Protein AF-A0A066WM47-F1 (afdb_monomer)

pLDDT: mean 72.25, std 18.65, range [37.81, 97.69]

InterPro domains:
  IPR026680 Coiled-coil domain-containing protein 137 [PTHR21838] (33-282)

Radius of gyration: 33.59 Å; Cα contacts (8 Å, |Δi|>4): 22; chains: 1; bounding box: 69×85×80 Å

Foldseek 3Di:
DVVVVVVVVVVVVVDVVVDPDDDPPPPPPVVPDDPDPVVVCVVCVVVVVVVVVVVVVVVVVVVVPDDDDDDDDDDDDPDDDDPDDDDDDDDDDPDPPPDLVDQDQDVVRDPVNSVVVNCVNCVVVVVVVVVVVVVVVVVVVVVVCPVVVDDDDDVPPPPPDPDVVVVVVVVVVVVVVVV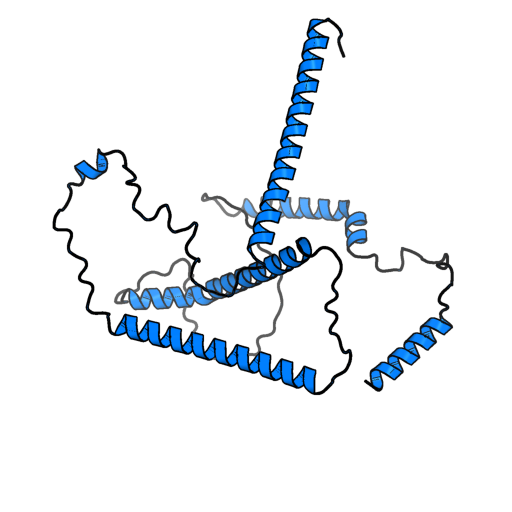VVVVVVVVVVVVVVVCVVVPPPPPPPPPPDDDDPVVVVPDDDDPPPPPPPPPVPDPPPPDPDPDPPPVVVVVVVVVVVVVVVVVVVVVVVVVVVVVVVCVVCVVVVNDD

Sequence (288 aa):
MPHKRRKFSDRQATREFAGNDFAPSSGFDISKEALPKGKMNILNAGKIQAAYRERRKQSEQGASQKKGEASSDPQPSNRLSASGKSKGKAAAVADEKEDPTRMRIREGERLRDFNARVEQAFASTISAAARSASKHAQNQKKRKRRKEGGDGGSDEDSNAGDTDGARQKRKENAQQAEAREKRERDELRAQRESIRHDGEDREFATLSQRKSVRDVVMAPPTLKAGKFSKASAGASADRPGKRIGADMKQEQSKRAQERMLAEERERVIQTYRKKKDDEQKQRLGMKP

Organism: Tilletiaria anomala (strain ATCC 24038 / CBS 436.72 / UBC 951) (NCBI:txid1037660)

Structure (mmCIF, N/CA/C/O backbone):
data_AF-A0A066WM47-F1
#
_entry.id   AF-A0A066WM47-F1
#
loop_
_atom_site.group_PDB
_atom_site.id
_atom_site.type_symbol
_atom_site.label_atom_id
_atom_site.label_alt_id
_atom_site.label_comp_id
_atom_site.label_asym_id
_atom_site.label_entity_id
_atom_site.label_seq_id
_atom_site.pdbx_PDB_ins_code
_atom_site.Cartn_x
_atom_site.Cartn_y
_atom_site.Cartn_z
_atom_site.occupancy
_atom_site.B_iso_or_equiv
_atom_site.auth_seq_id
_atom_site.auth_comp_id
_atom_site.auth_asym_id
_atom_site.auth_atom_id
_atom_site.pdbx_PDB_model_num
ATOM 1 N N . MET A 1 1 ? 5.439 -40.482 -0.877 1.00 55.22 1 MET A N 1
ATOM 2 C CA . MET A 1 1 ? 4.066 -41.040 -0.918 1.00 55.22 1 MET A CA 1
ATOM 3 C C . MET A 1 1 ? 3.984 -42.178 -1.926 1.00 55.22 1 MET A C 1
ATOM 5 O O . MET A 1 1 ? 4.308 -41.924 -3.085 1.00 55.22 1 MET A O 1
ATOM 9 N N . PRO A 1 2 ? 3.519 -43.376 -1.531 1.00 60.59 2 PRO A N 1
ATOM 10 C CA . PRO A 1 2 ? 3.339 -44.519 -2.437 1.00 60.59 2 PRO A CA 1
ATOM 11 C C . PRO A 1 2 ? 2.498 -44.162 -3.674 1.00 60.59 2 PRO A C 1
ATOM 13 O O . PRO A 1 2 ? 2.893 -44.428 -4.805 1.00 60.59 2 PRO A O 1
ATOM 16 N N . HIS A 1 3 ? 1.427 -43.385 -3.485 1.00 48.91 3 HIS A N 1
ATOM 17 C CA . HIS A 1 3 ? 0.579 -42.910 -4.583 1.00 48.91 3 HIS A CA 1
ATOM 18 C C . HIS A 1 3 ? 1.217 -41.840 -5.487 1.00 48.91 3 HIS A C 1
ATOM 20 O O . HIS A 1 3 ? 0.817 -41.711 -6.640 1.00 48.91 3 HIS A O 1
ATOM 26 N N . LYS A 1 4 ? 2.241 -41.102 -5.026 1.00 62.62 4 LYS A N 1
ATOM 27 C CA . LYS A 1 4 ? 3.023 -40.204 -5.899 1.00 62.62 4 LYS A CA 1
ATOM 28 C C . LYS A 1 4 ? 4.114 -40.954 -6.664 1.00 62.62 4 LYS A C 1
ATOM 30 O O . LYS A 1 4 ? 4.422 -40.549 -7.775 1.00 62.62 4 LYS A O 1
ATOM 35 N N . ARG A 1 5 ? 4.654 -42.049 -6.108 1.00 65.44 5 ARG A N 1
ATOM 36 C CA . ARG A 1 5 ? 5.629 -42.914 -6.797 1.00 65.44 5 ARG A CA 1
ATOM 37 C C . ARG A 1 5 ? 4.998 -43.615 -7.992 1.00 65.44 5 ARG A C 1
ATOM 39 O O . ARG A 1 5 ? 5.582 -43.574 -9.062 1.00 65.44 5 ARG A O 1
ATOM 46 N N . ARG A 1 6 ? 3.765 -44.117 -7.849 1.00 67.19 6 ARG A N 1
ATOM 47 C CA . ARG A 1 6 ? 2.993 -44.635 -8.989 1.00 67.19 6 ARG A CA 1
ATOM 48 C C . ARG A 1 6 ? 2.802 -43.566 -10.068 1.00 67.19 6 ARG A C 1
ATOM 50 O O . ARG A 1 6 ? 3.158 -43.796 -11.205 1.00 67.19 6 ARG A O 1
ATOM 57 N N . LYS A 1 7 ? 2.395 -42.344 -9.701 1.00 74.62 7 LYS A N 1
ATOM 58 C CA . LYS A 1 7 ? 2.250 -41.237 -10.668 1.00 74.62 7 LYS A CA 1
ATOM 59 C C . LYS A 1 7 ? 3.570 -40.727 -11.256 1.00 74.62 7 LYS A C 1
ATOM 61 O O . LYS A 1 7 ? 3.537 -40.109 -12.310 1.00 74.62 7 LYS A O 1
ATOM 66 N N . PHE A 1 8 ? 4.700 -40.922 -10.582 1.00 72.19 8 PHE A N 1
ATOM 67 C CA . PHE A 1 8 ? 6.026 -40.589 -11.105 1.00 72.19 8 PHE A CA 1
ATOM 68 C C . PHE A 1 8 ? 6.531 -41.674 -12.058 1.00 72.19 8 PHE A C 1
ATOM 70 O O . PHE A 1 8 ? 7.046 -41.333 -13.111 1.00 72.19 8 PHE A O 1
ATOM 77 N N . SER A 1 9 ? 6.303 -42.948 -11.730 1.00 79.38 9 SER A N 1
ATOM 78 C CA . SER A 1 9 ? 6.544 -44.081 -12.626 1.00 79.38 9 SER A CA 1
ATOM 79 C C . SER A 1 9 ? 5.670 -43.981 -13.874 1.00 79.38 9 SER A C 1
ATOM 81 O O . SER A 1 9 ? 6.207 -44.038 -14.969 1.00 79.38 9 SER A O 1
ATOM 83 N N . ASP A 1 10 ? 4.377 -43.669 -13.729 1.00 78.00 10 ASP A N 1
ATOM 84 C CA . ASP A 1 10 ? 3.488 -43.408 -14.865 1.00 78.00 10 ASP A CA 1
ATOM 85 C C . ASP A 1 10 ? 4.019 -42.233 -15.713 1.00 78.00 10 ASP A C 1
ATOM 87 O O . ASP A 1 10 ? 4.001 -42.296 -16.934 1.00 78.00 10 ASP A O 1
ATOM 91 N N . ARG A 1 11 ? 4.542 -41.165 -15.087 1.00 75.88 11 ARG A N 1
ATOM 92 C CA . ARG A 1 11 ? 5.096 -40.000 -15.805 1.00 75.88 11 ARG A CA 1
ATOM 93 C C . ARG A 1 11 ? 6.423 -40.289 -16.498 1.00 75.88 11 ARG A C 1
ATOM 95 O O . ARG A 1 11 ? 6.645 -39.772 -17.589 1.00 75.88 11 ARG A O 1
ATOM 102 N N . GLN A 1 12 ? 7.302 -41.066 -15.872 1.00 81.69 12 GLN A N 1
ATOM 103 C CA . GLN A 1 12 ? 8.550 -41.496 -16.494 1.00 81.69 12 GLN A CA 1
ATOM 104 C C . GLN A 1 12 ? 8.272 -42.460 -17.638 1.00 81.69 12 GLN A C 1
ATOM 106 O O . GLN A 1 12 ? 8.770 -42.206 -18.722 1.00 81.69 12 GLN A O 1
ATOM 111 N N . ALA A 1 13 ? 7.361 -43.420 -17.466 1.00 81.19 13 ALA A N 1
ATOM 112 C CA . ALA A 1 13 ? 6.894 -44.276 -18.551 1.00 81.19 13 ALA A CA 1
ATOM 113 C C . ALA A 1 13 ? 6.281 -43.453 -19.698 1.00 81.19 13 ALA A C 1
ATOM 115 O O . ALA A 1 13 ? 6.609 -43.684 -20.857 1.00 81.19 13 ALA A O 1
ATOM 116 N N . THR A 1 14 ? 5.466 -42.425 -19.407 1.00 76.62 14 THR A N 1
ATOM 117 C CA . THR A 1 14 ? 4.954 -41.534 -20.467 1.00 76.62 14 THR A CA 1
ATOM 118 C C . THR A 1 14 ? 6.045 -40.691 -21.120 1.00 76.62 14 THR A C 1
ATOM 120 O O . THR A 1 14 ? 5.927 -40.386 -22.297 1.00 76.62 14 THR A O 1
ATOM 123 N N . ARG A 1 15 ? 7.098 -40.299 -20.390 1.00 78.06 15 ARG A N 1
ATOM 124 C CA . ARG A 1 15 ? 8.211 -39.500 -20.928 1.00 78.06 15 ARG A CA 1
ATOM 125 C C . ARG A 1 15 ? 9.167 -40.354 -21.762 1.00 78.06 15 ARG A C 1
ATOM 127 O O . ARG A 1 15 ? 9.663 -39.875 -22.771 1.00 78.06 15 ARG A O 1
ATOM 134 N N . GLU A 1 16 ? 9.402 -41.594 -21.354 1.00 78.94 16 GLU A N 1
ATOM 135 C CA . GLU A 1 16 ? 10.176 -42.583 -22.105 1.00 78.94 16 GLU A CA 1
ATOM 136 C C . GLU A 1 16 ? 9.428 -42.994 -23.376 1.00 78.94 16 GLU A C 1
ATOM 138 O O . GLU A 1 16 ? 10.020 -42.975 -24.450 1.00 78.94 16 GLU A O 1
ATOM 143 N N . PHE A 1 17 ? 8.113 -43.240 -23.290 1.00 73.06 17 PHE A N 1
ATOM 144 C CA . PHE A 1 17 ? 7.269 -43.492 -24.463 1.00 73.06 17 PHE A CA 1
ATOM 145 C C . PHE A 1 17 ? 7.202 -42.284 -25.406 1.00 73.06 17 PHE A C 1
ATOM 147 O O . PHE A 1 17 ? 7.266 -42.441 -26.620 1.00 73.06 17 PHE A O 1
ATOM 154 N N . ALA A 1 18 ? 7.092 -41.069 -24.858 1.00 72.94 18 ALA A N 1
ATOM 155 C CA . ALA A 1 18 ? 7.037 -39.845 -25.651 1.00 72.94 18 ALA A CA 1
ATOM 156 C C . ALA A 1 18 ? 8.393 -39.418 -26.226 1.00 72.94 18 ALA A C 1
ATOM 158 O O . ALA A 1 18 ? 8.389 -38.480 -27.005 1.00 72.94 18 ALA A O 1
ATOM 159 N N . GLY A 1 19 ? 9.501 -40.081 -25.858 1.00 73.50 19 GLY A N 1
ATOM 160 C CA . GLY A 1 19 ? 10.875 -39.804 -26.286 1.00 73.50 19 GLY A CA 1
ATOM 161 C C . GLY A 1 19 ? 11.390 -38.420 -25.884 1.00 73.50 19 GLY A C 1
ATOM 162 O O . GLY A 1 19 ? 10.818 -37.381 -26.195 1.00 73.50 19 GLY A O 1
ATOM 163 N N . ASN A 1 20 ? 12.528 -38.383 -25.198 1.00 66.50 20 ASN A N 1
ATOM 164 C CA . ASN A 1 20 ? 13.096 -37.137 -24.678 1.00 66.50 20 ASN A CA 1
ATOM 165 C C . ASN A 1 20 ? 13.882 -36.330 -25.736 1.00 66.50 20 ASN A C 1
ATOM 167 O O . ASN A 1 20 ? 14.515 -35.342 -25.377 1.00 66.50 20 ASN A O 1
ATOM 171 N N . ASP A 1 21 ? 13.854 -36.766 -27.001 1.00 67.50 21 ASP A N 1
ATOM 172 C CA . ASP A 1 21 ? 14.695 -36.241 -28.086 1.00 67.50 21 ASP A CA 1
ATOM 173 C C . ASP A 1 21 ? 13.990 -36.236 -29.459 1.00 67.50 21 ASP A C 1
ATOM 175 O O . ASP A 1 21 ? 14.616 -36.346 -30.512 1.00 67.50 21 ASP A O 1
ATOM 179 N N . PHE A 1 22 ? 12.657 -36.128 -29.483 1.00 64.56 22 PHE A N 1
ATOM 180 C CA . PHE A 1 22 ? 11.976 -35.807 -30.736 1.00 64.56 22 PHE A CA 1
ATOM 181 C C . PHE A 1 22 ? 12.131 -34.312 -31.015 1.00 64.56 22 PHE A C 1
ATOM 183 O O . PHE A 1 22 ? 11.747 -33.473 -30.195 1.00 64.56 22 PHE A O 1
ATOM 190 N N . ALA A 1 23 ? 12.666 -33.971 -32.191 1.00 63.94 23 ALA A N 1
ATOM 191 C CA . ALA A 1 23 ? 12.596 -32.609 -32.709 1.00 63.94 23 ALA A CA 1
ATOM 192 C C . ALA A 1 23 ? 11.140 -32.111 -32.616 1.00 63.94 23 ALA A C 1
ATOM 194 O O . ALA A 1 23 ? 10.228 -32.909 -32.860 1.00 63.94 23 ALA A O 1
ATOM 195 N N . PRO A 1 24 ? 10.892 -30.832 -32.258 1.00 62.06 24 PRO A N 1
ATOM 196 C CA . PRO A 1 24 ? 9.537 -30.299 -32.186 1.00 62.06 24 PRO A CA 1
ATOM 197 C C . PRO A 1 24 ? 8.847 -30.596 -33.514 1.00 62.06 24 PRO A C 1
ATOM 199 O O . PRO A 1 24 ? 9.261 -30.087 -34.556 1.00 62.06 24 PRO A O 1
ATOM 202 N N . SER A 1 25 ? 7.852 -31.488 -33.485 1.00 58.81 25 SER A N 1
ATOM 203 C CA . SER A 1 25 ? 7.180 -31.925 -34.701 1.00 58.81 25 SER A CA 1
ATOM 204 C C . SER A 1 25 ? 6.661 -30.680 -35.409 1.00 58.81 25 SER A C 1
ATOM 206 O O . SER A 1 25 ? 5.974 -29.865 -34.788 1.00 58.81 25 SER A O 1
ATOM 208 N N . SER A 1 26 ? 6.969 -30.532 -36.694 1.00 57.28 26 SER A N 1
ATOM 209 C CA . SER A 1 26 ? 6.602 -29.394 -37.549 1.00 57.28 26 SER A CA 1
ATOM 210 C C . SER A 1 26 ? 5.086 -29.143 -37.674 1.00 57.28 26 SER A C 1
ATOM 212 O O . SER A 1 26 ? 4.669 -28.244 -38.394 1.00 57.28 26 SER A O 1
ATOM 214 N N . GLY A 1 27 ? 4.258 -29.894 -36.944 1.00 57.31 27 GLY A N 1
ATOM 215 C CA . GLY A 1 27 ? 2.824 -29.690 -36.763 1.00 57.31 27 GLY A CA 1
ATOM 216 C C . GLY A 1 27 ? 2.432 -28.828 -35.557 1.00 57.31 27 GLY A C 1
ATOM 217 O O . GLY A 1 27 ? 1.277 -28.907 -35.140 1.00 57.31 27 GLY A O 1
ATOM 218 N N . PHE A 1 28 ? 3.339 -28.030 -34.971 1.00 57.12 28 PHE A N 1
ATOM 219 C CA . PHE A 1 28 ? 2.993 -27.071 -33.909 1.00 57.12 28 PHE A CA 1
ATOM 220 C C . PHE A 1 28 ? 2.184 -25.900 -34.490 1.00 57.12 28 PHE A C 1
ATOM 222 O O . PHE A 1 28 ? 2.680 -24.799 -34.733 1.00 57.12 28 PHE A O 1
ATOM 229 N N . ASP A 1 29 ? 0.918 -26.180 -34.776 1.00 58.78 29 ASP A N 1
ATOM 230 C CA . ASP A 1 29 ? -0.049 -25.243 -35.316 1.00 58.78 29 ASP A CA 1
ATOM 231 C C . ASP A 1 29 ? -0.403 -24.224 -34.222 1.00 58.78 29 ASP A C 1
ATOM 233 O O . ASP A 1 29 ? -1.236 -24.466 -33.345 1.00 58.78 29 ASP A O 1
ATOM 237 N N . ILE A 1 30 ? 0.276 -23.073 -34.260 1.00 62.12 30 ILE A N 1
ATOM 238 C CA . ILE A 1 30 ? 0.132 -21.943 -33.322 1.00 62.12 30 ILE A CA 1
ATOM 239 C C . ILE A 1 30 ? -1.338 -21.508 -33.170 1.00 62.12 30 ILE A C 1
ATOM 241 O O . ILE A 1 30 ? -1.703 -20.889 -32.171 1.00 62.12 30 ILE A O 1
ATOM 245 N N . SER A 1 31 ? -2.189 -21.843 -34.143 1.00 63.84 31 SER A N 1
ATOM 246 C CA . SER A 1 31 ? -3.619 -21.553 -34.121 1.00 63.84 31 SER A CA 1
ATOM 247 C C . SER A 1 31 ? -4.427 -22.409 -33.129 1.00 63.84 31 SER A C 1
ATOM 249 O O . SER A 1 31 ? -5.500 -21.976 -32.709 1.00 63.84 31 SER A O 1
ATOM 251 N N . LYS A 1 32 ? -3.931 -23.589 -32.722 1.00 71.00 32 LYS A N 1
ATOM 252 C CA . LYS A 1 32 ? -4.669 -24.551 -31.876 1.00 71.00 32 LYS A CA 1
ATOM 253 C C . LYS A 1 32 ? -4.244 -24.553 -30.413 1.00 71.00 32 LYS A C 1
ATOM 255 O O . LYS A 1 32 ? -5.020 -24.978 -29.558 1.00 71.00 32 LYS A O 1
ATOM 260 N N . GLU A 1 33 ? -3.050 -24.062 -30.099 1.00 69.56 33 GLU A N 1
ATOM 261 C CA . GLU A 1 33 ? -2.604 -23.958 -28.713 1.00 69.56 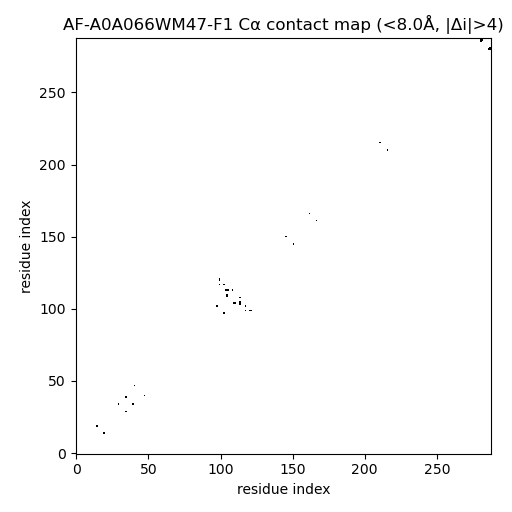33 GLU A CA 1
ATOM 262 C C . GLU A 1 33 ? -2.948 -22.605 -28.091 1.00 69.56 33 GLU A C 1
ATOM 264 O O . GLU A 1 33 ? -2.758 -21.540 -28.681 1.00 69.56 33 GLU A O 1
ATOM 269 N N . ALA A 1 34 ? -3.440 -22.645 -26.849 1.00 71.62 34 ALA A N 1
ATOM 270 C CA . ALA A 1 34 ? -3.729 -21.455 -26.064 1.00 71.62 34 ALA A CA 1
ATOM 271 C C . ALA A 1 34 ? -2.433 -20.671 -25.818 1.00 71.62 34 ALA A C 1
ATOM 273 O O . ALA A 1 34 ? -1.673 -20.954 -24.889 1.00 71.62 34 ALA A O 1
ATOM 274 N N . LEU A 1 35 ? -2.191 -19.668 -26.664 1.00 73.88 35 LEU A N 1
ATOM 275 C CA . LEU A 1 35 ? -1.024 -18.807 -26.571 1.00 73.88 35 LEU A CA 1
ATOM 276 C C . LEU A 1 35 ? -0.881 -18.251 -25.145 1.00 73.88 35 LEU A C 1
ATOM 278 O O . LEU A 1 35 ? -1.863 -17.780 -24.556 1.00 73.88 35 LEU A O 1
ATOM 282 N N . PRO A 1 36 ? 0.342 -18.239 -24.583 1.00 79.19 36 PRO A N 1
ATOM 283 C CA . PRO A 1 36 ? 0.590 -17.634 -23.286 1.00 79.19 36 PRO A CA 1
ATOM 284 C C . PRO A 1 36 ? 0.020 -16.216 -23.246 1.00 79.19 36 PRO A C 1
ATOM 286 O O . PRO A 1 36 ? 0.254 -15.421 -24.159 1.00 79.19 36 PRO A O 1
ATOM 289 N N . LYS A 1 37 ? -0.706 -15.881 -22.173 1.00 75.25 37 LYS A N 1
ATOM 290 C CA . LYS A 1 37 ? -1.462 -14.618 -22.031 1.00 75.25 37 LYS A CA 1
ATOM 291 C C . LYS A 1 37 ? -0.651 -13.371 -22.413 1.00 75.25 37 LYS A C 1
ATOM 293 O O . LYS A 1 37 ? -1.197 -12.440 -22.991 1.00 75.25 37 LYS A O 1
ATOM 298 N N . GLY A 1 38 ? 0.657 -13.370 -22.137 1.00 74.75 38 GLY A N 1
ATOM 299 C CA . GLY A 1 38 ? 1.568 -12.296 -22.544 1.00 74.75 38 GLY A CA 1
ATOM 300 C C . GLY A 1 38 ? 1.658 -12.104 -24.062 1.00 74.75 38 GLY A C 1
ATOM 301 O O . GLY A 1 38 ? 1.526 -10.981 -24.534 1.00 74.75 38 GLY A O 1
ATOM 302 N N . LYS A 1 39 ? 1.799 -13.187 -24.836 1.00 78.38 39 LYS A N 1
ATOM 303 C CA . LYS A 1 39 ? 1.829 -13.135 -26.308 1.00 78.38 39 LYS A CA 1
ATOM 304 C C . LYS A 1 39 ? 0.468 -12.742 -26.883 1.00 78.38 39 LYS A C 1
ATOM 306 O O . LYS A 1 39 ? 0.405 -11.941 -27.810 1.00 78.38 39 LYS A O 1
ATOM 311 N N . MET A 1 40 ? -0.621 -13.222 -26.281 1.00 80.44 40 MET A N 1
ATOM 312 C CA . MET A 1 40 ? -1.980 -12.859 -26.694 1.00 80.44 40 MET A CA 1
ATOM 313 C C . MET A 1 40 ? -2.283 -11.366 -26.473 1.00 80.44 40 MET A C 1
ATOM 315 O O . MET A 1 40 ? -2.970 -10.757 -27.290 1.00 80.44 40 MET A O 1
ATOM 319 N N . ASN A 1 41 ? -1.732 -10.752 -25.419 1.00 81.31 41 ASN A N 1
ATOM 320 C CA . ASN A 1 41 ? -1.831 -9.306 -25.195 1.00 81.31 41 ASN A CA 1
ATOM 321 C C . ASN A 1 41 ? -1.049 -8.492 -26.235 1.00 81.31 41 ASN A C 1
ATOM 323 O O . ASN A 1 41 ? -1.492 -7.410 -26.608 1.00 81.31 41 ASN A O 1
ATOM 327 N N . ILE A 1 42 ? 0.090 -9.008 -26.707 1.00 82.38 42 ILE A N 1
ATOM 328 C CA . ILE A 1 42 ? 0.903 -8.356 -27.744 1.00 82.38 42 ILE A CA 1
ATOM 329 C C . ILE A 1 42 ? 0.185 -8.425 -29.098 1.00 82.38 42 ILE A C 1
ATOM 331 O O . ILE A 1 42 ? 0.023 -7.401 -29.753 1.00 82.38 42 ILE A O 1
ATOM 335 N N . LEU A 1 43 ? -0.327 -9.599 -29.481 1.00 84.12 43 LEU A N 1
ATOM 336 C CA . LEU A 1 43 ? -1.069 -9.774 -30.737 1.00 84.12 43 LEU A CA 1
ATOM 337 C C . LEU A 1 43 ? -2.389 -8.983 -30.757 1.00 84.12 43 LEU A C 1
ATOM 339 O O . LEU A 1 43 ? -2.764 -8.429 -31.785 1.00 84.12 43 LEU A O 1
ATOM 343 N N . ASN A 1 44 ? -3.075 -8.868 -29.614 1.00 85.56 44 ASN A N 1
ATOM 344 C CA . ASN A 1 44 ? -4.325 -8.108 -29.495 1.00 85.56 44 ASN A CA 1
ATOM 345 C C . ASN A 1 44 ? -4.130 -6.646 -29.055 1.00 85.56 44 ASN A C 1
ATOM 347 O O . ASN A 1 44 ? -5.111 -5.991 -28.690 1.00 85.56 44 ASN A O 1
ATOM 351 N N . ALA A 1 45 ? -2.906 -6.108 -29.086 1.00 85.19 45 ALA A N 1
ATOM 352 C CA . ALA A 1 45 ? -2.606 -4.772 -28.566 1.00 85.19 45 ALA A CA 1
ATOM 353 C C . ALA A 1 45 ? -3.493 -3.675 -29.185 1.00 85.19 45 ALA A C 1
ATOM 355 O O . ALA A 1 45 ? -4.003 -2.822 -28.459 1.00 85.19 45 ALA A O 1
ATOM 356 N N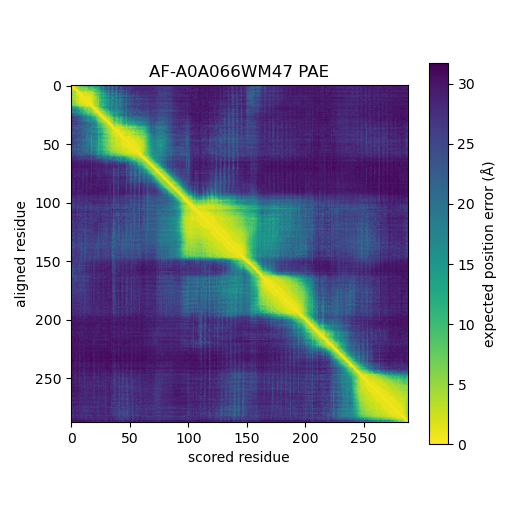 . GLY A 1 46 ? -3.763 -3.742 -30.494 1.00 89.06 46 GLY A N 1
ATOM 357 C CA . GLY A 1 46 ? -4.653 -2.795 -31.178 1.00 89.06 46 GLY A CA 1
ATOM 358 C C . GLY A 1 46 ? -6.092 -2.823 -30.649 1.00 89.06 46 GLY A C 1
ATOM 359 O O . GLY A 1 46 ? -6.665 -1.773 -30.359 1.00 89.06 46 GLY A O 1
ATOM 360 N N . LYS A 1 47 ? -6.658 -4.018 -30.425 1.00 89.75 47 LYS A N 1
ATOM 361 C CA . LYS A 1 47 ? -8.011 -4.186 -29.859 1.00 89.75 47 LYS A CA 1
ATOM 362 C C . LYS A 1 47 ? -8.083 -3.699 -28.411 1.00 89.75 47 LYS A C 1
ATOM 364 O O . LYS A 1 47 ? -9.046 -3.042 -28.031 1.00 89.75 47 LYS A O 1
ATOM 369 N N . ILE A 1 48 ? -7.047 -3.974 -27.614 1.00 86.25 48 ILE A N 1
ATOM 370 C CA . ILE A 1 48 ? -6.947 -3.510 -26.222 1.00 86.25 48 ILE A CA 1
ATOM 371 C C . ILE A 1 48 ? -6.884 -1.977 -26.172 1.00 86.25 48 ILE A C 1
ATOM 373 O O . ILE A 1 48 ? -7.572 -1.358 -25.360 1.00 86.25 48 ILE A O 1
ATOM 377 N N . GLN A 1 49 ? -6.103 -1.352 -27.058 1.00 85.62 49 GLN A N 1
ATOM 378 C CA . GLN A 1 49 ? -6.014 0.105 -27.151 1.00 85.62 49 GLN A CA 1
ATOM 379 C C . GLN A 1 49 ? -7.329 0.740 -27.625 1.00 85.62 49 GLN A C 1
ATOM 381 O O . GLN A 1 49 ? -7.733 1.763 -27.071 1.00 85.62 49 GLN A O 1
ATOM 386 N N . ALA A 1 50 ? -8.019 0.141 -28.600 1.00 90.44 50 ALA A N 1
ATOM 387 C CA . ALA A 1 50 ? -9.328 0.605 -29.062 1.00 90.44 50 ALA A CA 1
ATOM 388 C C . ALA A 1 50 ? -10.382 0.524 -27.946 1.00 90.44 50 ALA A C 1
ATOM 390 O O . ALA A 1 50 ? -10.992 1.537 -27.611 1.00 90.44 50 ALA A O 1
ATOM 391 N N . ALA A 1 51 ? -10.496 -0.626 -27.275 1.00 89.50 51 ALA A N 1
ATOM 392 C CA . ALA A 1 51 ? -11.408 -0.812 -26.146 1.00 89.50 51 ALA A CA 1
ATOM 393 C C . ALA A 1 51 ? -11.103 0.147 -24.981 1.00 89.50 51 ALA A C 1
ATOM 395 O O . ALA A 1 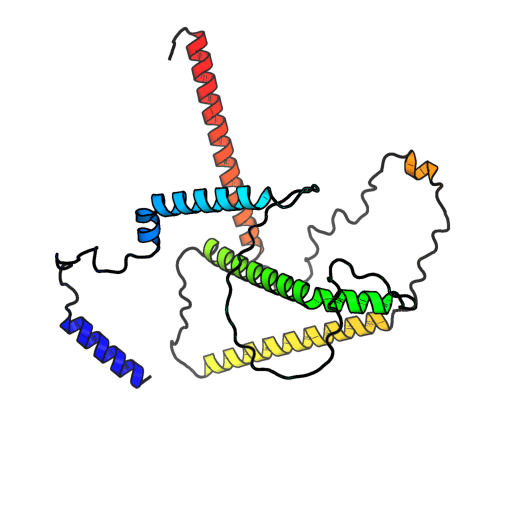51 ? -12.013 0.626 -24.306 1.00 89.50 51 ALA A O 1
ATOM 396 N N . TYR A 1 52 ? -9.826 0.464 -24.742 1.00 92.56 52 TYR A N 1
ATOM 397 C CA . TYR A 1 52 ? -9.436 1.469 -23.753 1.00 92.56 52 TYR A CA 1
ATOM 398 C C . TYR A 1 52 ? -9.888 2.879 -24.155 1.00 92.56 52 TYR A C 1
ATOM 400 O O . TYR A 1 52 ? -10.420 3.611 -23.322 1.00 92.56 52 TYR A O 1
ATOM 408 N N . ARG A 1 53 ? -9.721 3.259 -25.429 1.00 92.94 53 ARG A N 1
ATOM 409 C CA . ARG A 1 53 ? -10.186 4.553 -25.957 1.00 92.94 53 ARG A CA 1
ATOM 410 C C . ARG A 1 53 ? -11.709 4.670 -25.902 1.00 92.94 53 ARG A C 1
ATOM 412 O O . ARG A 1 53 ? -12.209 5.717 -25.509 1.00 92.94 53 ARG A O 1
ATOM 419 N N . GLU A 1 54 ? -12.437 3.612 -26.244 1.00 88.12 54 GLU A N 1
ATOM 420 C CA . GLU A 1 54 ? -13.902 3.565 -26.149 1.00 88.12 54 GLU A CA 1
ATOM 421 C C . GLU A 1 54 ? -14.380 3.661 -24.703 1.00 88.12 54 GLU A C 1
ATOM 423 O O . GLU A 1 54 ? -15.217 4.504 -24.393 1.00 88.12 54 GLU A O 1
ATOM 428 N N . ARG A 1 55 ? -13.791 2.877 -23.791 1.00 86.00 55 ARG A N 1
ATOM 429 C CA . ARG A 1 55 ? -14.102 2.949 -22.357 1.00 86.00 55 ARG A CA 1
ATOM 430 C C . ARG A 1 55 ? -13.835 4.343 -21.792 1.00 86.00 55 ARG A C 1
ATOM 432 O O . ARG A 1 55 ? -14.631 4.840 -21.001 1.00 86.00 55 ARG A O 1
ATOM 439 N N . ARG A 1 56 ? -12.742 4.982 -22.216 1.00 88.56 56 ARG A N 1
ATOM 440 C CA . ARG A 1 56 ? -12.403 6.355 -21.829 1.00 88.56 56 ARG A CA 1
ATOM 441 C C . ARG A 1 56 ? -13.435 7.364 -22.350 1.00 88.56 56 ARG A C 1
ATOM 443 O O . ARG A 1 56 ? -13.940 8.157 -21.561 1.00 88.56 56 ARG A O 1
ATOM 450 N N . LYS A 1 57 ? -13.824 7.279 -23.627 1.00 86.62 57 LYS A N 1
ATOM 451 C CA . LYS A 1 57 ? -14.883 8.125 -24.209 1.00 86.62 57 LYS A CA 1
ATOM 452 C C . LYS A 1 57 ? -16.232 7.930 -23.509 1.00 86.62 57 LYS A C 1
ATOM 454 O O . LYS A 1 57 ? -16.901 8.910 -23.208 1.00 86.62 57 LYS A O 1
ATOM 459 N N . GLN A 1 58 ? -16.609 6.691 -23.192 1.00 79.56 58 GLN A N 1
ATOM 460 C CA . GLN A 1 58 ? -17.841 6.385 -22.456 1.00 79.56 58 GLN A CA 1
ATOM 461 C C . GLN A 1 58 ? -17.818 6.945 -21.028 1.00 79.56 58 GLN A C 1
ATOM 463 O O . GLN A 1 58 ? -18.832 7.455 -20.561 1.00 79.56 58 GLN A O 1
ATOM 468 N N . SER A 1 59 ? -16.673 6.903 -20.336 1.00 76.88 59 SER A N 1
ATOM 469 C CA . SER A 1 59 ? -16.546 7.533 -19.015 1.00 76.88 59 SER A CA 1
ATOM 470 C C . SER A 1 59 ? -16.595 9.061 -19.075 1.00 76.88 59 SER A C 1
ATOM 472 O O . SER A 1 59 ? -17.161 9.678 -18.180 1.00 76.88 59 SER A O 1
ATOM 474 N N . GLU A 1 60 ? -16.061 9.669 -20.138 1.00 75.31 60 GLU A N 1
ATOM 475 C CA . GLU A 1 60 ? -16.112 11.120 -20.356 1.00 75.31 60 GLU A CA 1
ATOM 476 C C . GLU A 1 60 ? -17.536 11.579 -20.740 1.00 75.31 60 GLU A C 1
ATOM 478 O O . GLU A 1 60 ? -18.003 12.603 -20.249 1.00 75.31 60 GLU A O 1
ATOM 483 N N . GLN A 1 61 ? -18.280 10.789 -21.526 1.00 68.94 61 GLN A N 1
ATOM 484 C CA . GLN A 1 61 ? -19.685 11.058 -21.873 1.00 68.94 61 GLN A CA 1
ATOM 485 C C . GLN A 1 61 ? -20.669 10.749 -20.731 1.00 68.94 61 GLN A C 1
ATOM 487 O O . GLN A 1 61 ? -21.678 11.431 -20.588 1.00 68.94 61 GLN A O 1
ATOM 492 N N . GLY A 1 62 ? -20.380 9.765 -19.874 1.00 56.59 62 GLY A N 1
ATOM 493 C CA . GLY A 1 62 ? -21.164 9.497 -18.660 1.00 56.59 62 GLY A CA 1
ATOM 494 C C . GLY A 1 62 ? -20.946 10.526 -17.543 1.00 56.59 62 GLY A C 1
ATOM 495 O O . GLY A 1 62 ? -21.770 10.633 -16.635 1.00 56.59 62 GLY A O 1
ATOM 496 N N . ALA A 1 63 ? -19.859 11.302 -17.610 1.00 52.66 63 ALA A N 1
ATOM 497 C CA . ALA A 1 63 ? -19.543 12.362 -16.656 1.00 52.66 63 ALA A CA 1
ATOM 498 C C . ALA A 1 63 ? -20.251 13.698 -16.957 1.00 52.66 63 ALA A C 1
ATOM 500 O O . ALA A 1 63 ? -20.323 14.547 -16.075 1.00 52.66 63 ALA A O 1
ATOM 501 N N . SER A 1 64 ? -20.818 13.896 -18.154 1.00 49.19 64 SER A N 1
ATOM 502 C CA . SER A 1 64 ? -21.444 15.172 -18.543 1.00 49.19 64 SER A CA 1
ATOM 503 C C . SER A 1 64 ? -22.937 15.302 -18.196 1.00 49.19 64 SER A C 1
ATOM 505 O O . SER A 1 64 ? -23.482 16.397 -18.306 1.00 49.19 64 SER A O 1
ATOM 507 N N . GLN A 1 65 ? -23.603 14.242 -17.713 1.00 50.97 65 GLN A N 1
ATOM 508 C CA . GLN A 1 65 ? -25.003 14.304 -17.242 1.00 50.97 65 GLN A CA 1
ATOM 509 C C . GLN A 1 65 ? -25.173 14.383 -15.713 1.00 50.97 65 GLN A C 1
ATOM 511 O O . GLN A 1 65 ? -26.294 14.550 -15.233 1.00 50.97 65 GLN A O 1
ATOM 516 N N . LYS A 1 66 ? -24.091 14.339 -14.923 1.00 47.91 66 LYS A N 1
ATOM 517 C CA . LYS A 1 66 ? -24.135 14.677 -13.489 1.00 47.91 66 LYS A CA 1
ATOM 518 C C . LYS A 1 66 ? -23.402 15.995 -13.253 1.00 47.91 66 LYS A C 1
ATOM 520 O O . LYS A 1 66 ? -22.183 16.056 -13.201 1.00 47.91 66 LYS A O 1
ATOM 525 N N . LYS A 1 67 ? -24.232 17.035 -13.185 1.00 40.25 67 LYS A N 1
ATOM 526 C CA . LYS A 1 67 ? -23.966 18.457 -12.947 1.00 40.25 67 LYS A CA 1
ATOM 527 C C . LYS A 1 67 ? -22.943 18.706 -11.829 1.00 40.25 67 LYS A C 1
ATOM 529 O O . LYS A 1 67 ? -22.833 17.922 -10.892 1.00 40.25 67 LYS A O 1
ATOM 534 N N . GLY A 1 68 ? -22.229 19.818 -11.977 1.00 46.50 68 GLY A N 1
ATOM 535 C CA . GLY A 1 68 ? -21.004 20.142 -11.262 1.00 46.50 68 GLY A CA 1
ATOM 536 C C . GLY A 1 68 ? -21.123 20.329 -9.755 1.00 46.50 68 GLY A C 1
ATOM 537 O O . GLY A 1 68 ? -22.127 20.809 -9.254 1.00 46.50 68 GLY A O 1
ATOM 538 N N . GLU A 1 69 ? -20.022 20.024 -9.081 1.00 38.06 69 GLU A N 1
ATOM 539 C CA . GLU A 1 69 ? -19.359 20.904 -8.122 1.00 38.06 69 GLU A CA 1
ATOM 540 C C . GLU A 1 69 ? -17.913 20.398 -7.981 1.00 38.06 69 GLU A C 1
ATOM 542 O O . GLU A 1 69 ? -17.640 19.206 -8.121 1.00 38.06 69 GLU A O 1
ATOM 547 N N . ALA A 1 70 ? -16.966 21.315 -7.836 1.00 47.19 70 ALA A N 1
ATOM 548 C CA . ALA A 1 70 ? -15.538 21.071 -7.970 1.00 47.19 70 ALA A CA 1
ATOM 549 C C . ALA A 1 70 ? -14.958 20.127 -6.897 1.00 47.19 70 ALA A C 1
ATOM 551 O O . ALA A 1 70 ? -15.192 20.313 -5.708 1.00 47.19 70 ALA A O 1
ATOM 552 N N . SER A 1 71 ? -14.109 19.177 -7.301 1.00 41.00 71 SER A N 1
ATOM 553 C CA . SER A 1 71 ? -12.737 19.006 -6.780 1.00 41.00 71 SER A CA 1
ATOM 554 C C . SER A 1 71 ? -12.072 17.720 -7.298 1.00 41.00 71 SER A C 1
ATOM 556 O O . SER A 1 71 ? -12.706 16.758 -7.721 1.00 41.00 71 SER A O 1
ATOM 558 N N . SER A 1 72 ? -10.751 17.803 -7.342 1.00 47.88 72 SER A N 1
ATOM 559 C CA . SER A 1 72 ? -9.730 16.956 -7.952 1.00 47.88 72 SER A CA 1
ATOM 560 C C . SER A 1 72 ? -9.595 15.529 -7.401 1.00 47.88 72 SER A C 1
ATOM 562 O O . SER A 1 72 ? -9.465 15.365 -6.194 1.00 47.88 72 SER A O 1
ATOM 564 N N . ASP A 1 73 ? -9.526 14.549 -8.316 1.00 39.62 73 ASP A N 1
ATOM 565 C CA . ASP A 1 73 ? -8.597 13.389 -8.387 1.00 39.62 73 ASP A CA 1
ATOM 566 C C . ASP A 1 73 ? -9.289 12.097 -8.880 1.00 39.62 73 ASP A C 1
ATOM 568 O O . ASP A 1 73 ? -10.163 11.560 -8.194 1.00 39.62 73 ASP A O 1
ATOM 572 N N . PRO A 1 74 ? -8.892 11.502 -10.029 1.00 51.88 74 PRO A N 1
ATOM 573 C CA . PRO A 1 74 ? -9.446 10.228 -10.465 1.00 51.88 74 PRO A CA 1
ATOM 574 C C . PRO A 1 74 ? -8.573 9.059 -9.977 1.00 51.88 74 PRO A C 1
ATOM 576 O O . PRO A 1 74 ? -7.559 8.713 -10.582 1.00 51.88 74 PRO A O 1
ATOM 579 N N . GLN A 1 75 ? -8.996 8.389 -8.902 1.00 45.28 75 GLN A N 1
ATOM 580 C CA . GLN A 1 75 ? -8.536 7.031 -8.580 1.00 45.28 75 GLN A CA 1
ATOM 581 C C . GLN A 1 75 ? -9.380 5.991 -9.350 1.00 45.28 75 GLN A C 1
ATOM 583 O O . GLN A 1 75 ? -10.612 6.056 -9.318 1.00 45.28 75 GLN A O 1
ATOM 588 N N . PRO A 1 76 ? -8.769 4.995 -10.021 1.00 49.84 76 PRO A N 1
ATOM 589 C CA . PRO A 1 76 ? -9.506 3.960 -10.741 1.00 49.84 76 PRO A CA 1
ATOM 590 C C . PRO A 1 76 ? -10.099 2.931 -9.765 1.00 49.84 76 PRO A C 1
ATOM 592 O O . PRO A 1 76 ? -9.395 2.086 -9.208 1.00 49.84 76 PRO A O 1
ATOM 595 N N . SER A 1 77 ? -11.419 2.973 -9.575 1.00 47.44 77 SER A N 1
ATOM 596 C CA . SER A 1 77 ? -12.152 1.966 -8.804 1.00 47.44 77 SER A CA 1
ATOM 597 C C . SER A 1 77 ? -12.303 0.667 -9.608 1.00 47.44 77 SER A C 1
ATOM 599 O O . SER A 1 77 ? -13.090 0.546 -10.545 1.00 47.44 77 SER A O 1
ATOM 601 N N . ASN A 1 78 ? -11.525 -0.344 -9.222 1.00 46.56 78 ASN A N 1
ATOM 602 C CA . ASN A 1 78 ? -11.652 -1.713 -9.710 1.00 46.56 78 ASN A CA 1
ATOM 603 C C . ASN A 1 78 ? -12.920 -2.355 -9.113 1.00 46.56 78 ASN A C 1
ATOM 605 O O . ASN A 1 78 ? -12.880 -3.012 -8.072 1.00 46.56 78 ASN A O 1
ATOM 609 N N . ARG A 1 79 ? -14.062 -2.156 -9.779 1.00 44.16 79 ARG A N 1
ATOM 610 C CA . ARG A 1 79 ? -15.258 -2.990 -9.609 1.00 44.16 79 ARG A CA 1
ATOM 611 C C . ARG A 1 79 ? -15.041 -4.313 -10.343 1.00 44.16 79 ARG A C 1
ATOM 613 O O . ARG A 1 79 ? -15.247 -4.400 -11.549 1.00 44.16 79 ARG A O 1
ATOM 620 N N . LEU A 1 80 ? -14.661 -5.347 -9.598 1.00 47.50 80 LEU A N 1
ATOM 621 C CA . LEU A 1 80 ? -14.963 -6.727 -9.965 1.00 47.50 80 LEU A CA 1
ATOM 622 C C . LEU A 1 80 ? -15.971 -7.263 -8.955 1.00 47.50 80 LEU A C 1
ATOM 624 O O . LEU A 1 80 ? -15.672 -7.475 -7.782 1.00 47.50 80 LEU A O 1
ATOM 628 N N . SER A 1 81 ? -17.188 -7.429 -9.455 1.00 48.47 81 SER A N 1
ATOM 629 C CA . SER A 1 81 ? -18.246 -8.248 -8.895 1.00 48.47 81 SER A CA 1
ATOM 630 C C . SER A 1 81 ? -17.731 -9.669 -8.658 1.00 48.47 81 SER A C 1
ATOM 632 O O . SER A 1 81 ? -17.388 -10.392 -9.590 1.00 48.47 81 SER A O 1
ATOM 634 N N . ALA A 1 82 ? -17.706 -10.086 -7.397 1.00 40.53 82 ALA A N 1
ATOM 635 C CA . ALA A 1 82 ? -17.648 -11.491 -7.033 1.00 40.53 82 ALA A CA 1
ATOM 636 C C . ALA A 1 82 ? -18.930 -11.810 -6.268 1.00 40.53 82 ALA A C 1
ATOM 638 O O . ALA A 1 82 ? -19.107 -11.421 -5.114 1.00 40.53 82 ALA A O 1
ATOM 639 N N . SER A 1 83 ? -19.842 -12.491 -6.960 1.00 46.44 83 SER A N 1
ATOM 640 C CA . SER A 1 83 ? -21.011 -13.135 -6.382 1.00 46.44 83 SER A CA 1
ATOM 641 C C . SER A 1 83 ? -20.547 -14.167 -5.350 1.00 46.44 83 SER A C 1
ATOM 643 O O . SER A 1 83 ? -20.060 -15.242 -5.699 1.00 46.44 83 SER A O 1
ATOM 645 N N . GLY A 1 84 ? -20.670 -13.823 -4.072 1.00 38.44 84 GLY A N 1
ATOM 646 C CA . GLY A 1 84 ? -20.356 -14.683 -2.938 1.00 38.44 84 GLY A CA 1
ATOM 647 C C . GLY A 1 84 ? -21.586 -14.844 -2.061 1.00 38.44 84 GLY A C 1
ATOM 648 O O . GLY A 1 84 ? -21.809 -14.064 -1.147 1.00 38.44 84 GLY A O 1
ATOM 649 N N . LYS A 1 85 ? -22.384 -15.853 -2.400 1.00 46.59 85 LYS A N 1
ATOM 650 C CA . LYS A 1 85 ? -23.507 -16.454 -1.670 1.00 46.59 85 LYS A CA 1
ATOM 651 C C . LYS A 1 85 ? -23.410 -16.312 -0.135 1.00 46.59 85 LYS A C 1
ATOM 653 O O . LYS A 1 85 ? -22.764 -17.129 0.513 1.00 46.59 85 LYS A O 1
ATOM 658 N N . SER A 1 86 ? -24.108 -15.340 0.455 1.00 40.41 86 SER A N 1
ATOM 659 C CA . SER A 1 86 ? -24.415 -15.325 1.891 1.00 40.41 86 SER A CA 1
ATOM 660 C C . SER A 1 86 ? -25.775 -15.983 2.125 1.00 40.41 86 SER A C 1
ATOM 662 O O . SER A 1 86 ? -26.839 -15.414 1.893 1.00 40.41 86 SER A O 1
ATOM 664 N N . LYS A 1 87 ? -25.721 -17.246 2.553 1.00 41.09 87 LYS A N 1
ATOM 665 C CA . LYS A 1 87 ? -26.854 -17.988 3.113 1.00 41.09 87 LYS A CA 1
ATOM 666 C C . LYS A 1 87 ? -27.178 -17.383 4.485 1.00 41.09 87 LYS A C 1
ATOM 668 O O . LYS A 1 87 ? -26.269 -17.117 5.267 1.00 41.09 87 LYS A O 1
ATOM 673 N N . GLY A 1 88 ? -28.455 -17.090 4.702 1.00 44.38 88 GLY A N 1
ATOM 674 C CA . GLY A 1 88 ? -28.920 -16.126 5.690 1.00 44.38 88 GLY A CA 1
ATOM 675 C C . GLY A 1 88 ? -28.789 -16.496 7.164 1.00 44.38 88 GLY A C 1
ATOM 676 O O . GLY A 1 88 ? -28.677 -17.657 7.554 1.00 44.38 88 GLY A O 1
ATOM 677 N N . LYS A 1 89 ? -28.925 -15.445 7.973 1.00 37.81 89 LYS A N 1
ATOM 678 C CA . LYS A 1 89 ? -29.577 -15.484 9.277 1.00 37.81 89 LYS A CA 1
ATOM 679 C C . LYS A 1 89 ? -30.316 -14.150 9.458 1.00 37.81 89 LYS A C 1
ATOM 681 O O . LYS A 1 89 ? -29.685 -13.099 9.507 1.00 37.81 89 LYS A O 1
ATOM 686 N N . ALA A 1 90 ? -31.649 -14.219 9.444 1.00 40.84 90 ALA A N 1
ATOM 687 C CA . ALA A 1 90 ? -32.571 -13.203 9.966 1.00 40.84 90 ALA A CA 1
ATOM 688 C C . ALA A 1 90 ? -32.223 -12.902 11.441 1.00 40.84 90 ALA A C 1
ATOM 690 O O . ALA A 1 90 ? -31.597 -13.742 12.083 1.00 40.84 90 ALA A O 1
ATOM 691 N N . ALA A 1 91 ? -32.544 -11.791 12.094 1.00 39.22 91 ALA A N 1
ATOM 692 C CA . ALA A 1 91 ? -33.380 -10.604 11.908 1.00 39.22 91 ALA A CA 1
ATOM 693 C C . ALA A 1 91 ? -32.602 -9.450 12.622 1.00 39.22 91 ALA A C 1
ATOM 695 O O . ALA A 1 91 ? -31.599 -9.729 13.270 1.00 39.22 91 ALA A O 1
ATOM 696 N N . ALA A 1 92 ? -32.890 -8.153 12.579 1.00 38.56 92 ALA A N 1
ATOM 697 C CA . ALA A 1 92 ? -34.150 -7.438 12.616 1.00 38.56 92 ALA A CA 1
ATOM 698 C C . ALA A 1 92 ? -33.882 -5.943 12.320 1.00 38.56 92 ALA A C 1
ATOM 700 O O . ALA A 1 92 ? -32.754 -5.477 12.461 1.00 38.56 92 ALA A O 1
ATOM 701 N N . VAL A 1 93 ? -34.960 -5.230 11.988 1.00 40.38 93 VAL A N 1
ATOM 702 C CA . VAL A 1 93 ? -35.098 -3.768 11.872 1.00 40.38 93 VAL A CA 1
ATOM 703 C C . VAL A 1 93 ? -34.326 -3.134 10.711 1.00 40.38 93 VAL A C 1
ATOM 705 O O . VAL A 1 93 ? -33.112 -2.946 10.736 1.00 40.38 93 VAL A O 1
ATOM 708 N N . ALA A 1 94 ? -35.083 -2.781 9.673 1.00 42.22 94 ALA A N 1
ATOM 709 C CA . ALA A 1 94 ? -34.687 -1.806 8.671 1.00 42.22 94 ALA A CA 1
ATOM 710 C C . ALA A 1 94 ? -34.629 -0.425 9.340 1.00 42.22 94 ALA A C 1
ATOM 712 O O . ALA A 1 94 ? -35.556 0.366 9.224 1.00 42.22 94 ALA A O 1
ATOM 713 N N . ASP A 1 95 ? -33.570 -0.184 10.107 1.00 45.72 95 ASP A N 1
ATOM 714 C CA . ASP A 1 95 ? -33.180 1.166 10.486 1.00 45.72 95 ASP A CA 1
ATOM 715 C C . ASP A 1 95 ? -32.554 1.788 9.237 1.00 45.72 95 ASP A C 1
ATOM 717 O O . ASP A 1 95 ? -31.723 1.148 8.571 1.00 45.72 95 ASP A O 1
ATOM 721 N N . GLU A 1 96 ? -33.021 2.975 8.856 1.00 58.59 96 GLU A N 1
ATOM 722 C CA . GLU A 1 96 ? -32.447 3.734 7.755 1.00 58.59 96 GLU A CA 1
ATOM 723 C C . GLU A 1 96 ? -30.936 3.778 7.971 1.00 58.59 96 GLU A C 1
ATOM 725 O O . GLU A 1 96 ? -30.439 4.355 8.938 1.00 58.59 96 GLU A O 1
ATOM 730 N N . LYS A 1 97 ? -30.182 3.101 7.099 1.00 60.84 97 LYS A N 1
ATOM 731 C CA . LYS A 1 97 ? -28.730 3.225 7.092 1.00 60.84 97 LYS A CA 1
ATOM 732 C C . LYS A 1 97 ? -28.438 4.638 6.627 1.00 60.84 97 LYS A C 1
ATOM 734 O O . LYS A 1 97 ? -28.279 4.858 5.430 1.00 60.84 97 LYS A O 1
ATOM 739 N N . GLU A 1 98 ? -28.426 5.573 7.574 1.00 64.75 98 GLU A N 1
ATOM 740 C CA . GLU A 1 98 ? -27.947 6.924 7.352 1.00 64.75 98 GLU A CA 1
ATOM 741 C C . GLU A 1 98 ? -26.614 6.813 6.621 1.00 64.75 98 GLU A C 1
ATOM 743 O O . GLU A 1 98 ? -25.735 6.031 7.008 1.00 64.75 98 GLU A O 1
ATOM 748 N N . ASP A 1 99 ? -26.495 7.557 5.523 1.00 73.19 99 ASP A N 1
ATOM 749 C CA . ASP A 1 99 ? -25.262 7.609 4.765 1.00 73.19 99 ASP A CA 1
ATOM 750 C C . ASP A 1 99 ? -24.110 7.897 5.742 1.00 73.19 99 ASP A C 1
ATOM 752 O O . ASP A 1 99 ? -24.123 8.932 6.420 1.00 73.19 99 ASP A O 1
ATOM 756 N N . PRO A 1 100 ? -23.084 7.025 5.828 1.00 71.75 100 PRO A N 1
ATOM 757 C CA . PRO A 1 100 ? -22.012 7.165 6.816 1.00 71.75 100 PRO A CA 1
ATOM 758 C C . PRO A 1 100 ? -21.219 8.469 6.637 1.00 71.75 100 PRO A C 1
ATOM 760 O O . PRO A 1 100 ? -20.453 8.870 7.507 1.00 71.75 100 PRO A O 1
ATOM 763 N N . THR A 1 101 ? -21.408 9.147 5.504 1.00 74.56 101 THR A N 1
ATOM 764 C CA . THR A 1 101 ? -20.819 10.440 5.159 1.00 74.56 101 THR A CA 1
ATOM 765 C C . THR A 1 101 ? -21.527 11.635 5.804 1.00 74.56 101 THR A C 1
ATOM 767 O O . THR A 1 101 ? -20.970 12.730 5.779 1.00 74.56 101 THR A O 1
ATOM 770 N N . ARG A 1 102 ? -22.729 11.466 6.376 1.00 85.12 102 ARG A N 1
ATOM 771 C CA . ARG A 1 102 ? -23.549 12.559 6.935 1.00 85.12 102 ARG A CA 1
ATOM 772 C C . ARG A 1 102 ? -24.040 12.310 8.366 1.00 85.12 102 ARG A C 1
ATOM 774 O O . ARG A 1 102 ? -25.037 12.899 8.772 1.00 85.12 102 ARG A O 1
ATOM 781 N N . MET A 1 103 ? -23.338 11.498 9.156 1.00 88.75 103 MET A N 1
ATOM 782 C CA . MET A 1 103 ? -23.689 11.313 10.568 1.00 88.75 103 MET A CA 1
ATOM 783 C C . MET A 1 103 ? -23.548 12.632 11.343 1.00 88.75 103 MET A C 1
ATOM 785 O O . MET A 1 103 ? -22.471 13.228 11.392 1.00 88.75 103 MET A O 1
ATOM 789 N N . ARG A 1 104 ? -24.643 13.074 11.966 1.00 94.44 104 ARG A N 1
ATOM 790 C CA . ARG A 1 104 ? -24.688 14.208 12.902 1.00 94.44 104 ARG A CA 1
ATOM 791 C C . ARG A 1 104 ? -24.920 13.701 14.326 1.00 94.44 104 ARG A C 1
ATOM 793 O O . ARG A 1 104 ? -25.442 12.599 14.508 1.00 94.44 104 ARG A O 1
ATOM 800 N N . ILE A 1 105 ? -24.531 14.508 15.313 1.00 95.44 105 ILE A N 1
ATOM 801 C CA . ILE A 1 105 ? -24.847 14.260 16.726 1.00 95.44 105 ILE A CA 1
ATOM 802 C C . ILE A 1 105 ? -26.368 14.358 16.876 1.00 95.44 105 ILE A C 1
ATOM 804 O O . ILE A 1 105 ? -26.952 15.373 16.491 1.00 95.44 105 ILE A O 1
ATOM 808 N N . ARG A 1 106 ? -27.006 13.298 17.378 1.00 93.62 106 ARG A N 1
ATOM 809 C CA . ARG A 1 106 ? -28.452 13.294 17.639 1.00 93.62 106 ARG A CA 1
ATOM 810 C C . ARG A 1 106 ? -28.765 14.146 18.872 1.00 93.62 106 ARG A C 1
ATOM 812 O O . ARG A 1 106 ? -27.927 14.302 19.759 1.00 93.62 106 ARG A O 1
ATOM 819 N N . GLU A 1 107 ? -29.970 14.703 18.943 1.00 96.25 107 GLU A N 1
ATOM 820 C CA . GLU A 1 107 ? -30.401 15.471 20.116 1.00 96.25 107 GLU A CA 1
ATOM 821 C C . GLU A 1 107 ? -30.346 14.583 21.371 1.00 96.25 107 GLU A C 1
ATOM 823 O O . GLU A 1 107 ? -30.877 13.474 21.385 1.00 96.25 107 GLU A O 1
ATOM 828 N N . GLY A 1 108 ? -29.632 15.034 22.407 1.00 96.00 108 GLY A N 1
ATOM 829 C CA . GLY A 1 108 ? -29.414 14.264 23.640 1.00 96.00 108 GLY A CA 1
ATOM 830 C C . GLY A 1 108 ? -28.319 13.185 23.577 1.00 96.00 108 GLY A C 1
ATOM 831 O O . GLY A 1 108 ? -27.989 12.614 24.617 1.00 96.00 108 GLY A O 1
ATOM 832 N N . GLU A 1 109 ? -27.708 12.925 22.415 1.00 95.75 109 GLU A N 1
ATOM 833 C CA . GLU A 1 109 ? -26.561 12.013 22.279 1.00 95.75 109 GLU A CA 1
ATOM 834 C C . GLU A 1 109 ? -25.295 12.678 22.842 1.00 95.75 109 GLU A C 1
ATOM 836 O O . GLU A 1 109 ? -24.947 13.811 22.495 1.00 95.75 109 GLU A O 1
ATOM 841 N N . ARG A 1 110 ? -24.568 11.980 23.721 1.00 97.69 110 ARG A N 1
ATOM 842 C CA . ARG A 1 110 ? -23.261 12.462 24.185 1.00 97.69 110 ARG A CA 1
ATOM 843 C C . ARG A 1 110 ? -22.229 12.269 23.075 1.00 97.69 110 ARG A C 1
ATOM 845 O O . ARG A 1 110 ? -22.289 11.315 22.307 1.00 97.69 110 ARG A O 1
ATOM 852 N N . LEU A 1 111 ? -21.189 13.106 23.058 1.00 95.06 111 LEU A N 1
ATOM 853 C CA . LEU A 1 111 ? -20.111 13.020 22.058 1.00 95.06 111 LEU A CA 1
ATOM 854 C C . LEU A 1 111 ? -19.433 11.635 22.006 1.00 95.06 111 LEU A C 1
ATOM 856 O O . LEU A 1 111 ? -18.987 11.198 20.949 1.00 95.06 111 LEU A O 1
ATOM 860 N N . ARG A 1 112 ? -19.368 10.930 23.145 1.00 96.56 112 ARG A N 1
ATOM 861 C CA . ARG A 1 112 ? -18.817 9.567 23.218 1.00 96.56 112 ARG A CA 1
ATOM 862 C C . ARG A 1 112 ? -19.639 8.563 22.403 1.00 96.56 112 ARG A C 1
ATOM 864 O O . ARG A 1 112 ? -19.048 7.749 21.701 1.00 96.56 112 ARG A O 1
ATOM 871 N N . ASP A 1 113 ? -20.964 8.651 22.471 1.00 97.19 113 ASP A N 1
ATOM 872 C CA . ASP A 1 113 ? -21.876 7.735 21.778 1.00 97.19 113 ASP A CA 1
ATOM 873 C C . ASP A 1 113 ? -21.857 8.003 20.268 1.00 97.19 113 ASP A C 1
ATOM 875 O O . ASP A 1 113 ? -21.739 7.071 19.469 1.00 97.19 113 ASP A O 1
ATOM 879 N N . PHE A 1 114 ? -21.810 9.286 19.889 1.00 95.94 114 PHE A N 1
ATOM 880 C CA . PHE A 1 114 ? -21.615 9.696 18.500 1.00 95.94 114 PHE A CA 1
ATOM 881 C C . PHE A 1 114 ? -20.314 9.125 17.919 1.00 95.94 114 PHE A C 1
ATOM 883 O O . PHE A 1 114 ? -20.333 8.518 16.849 1.00 95.94 114 PHE A O 1
ATOM 890 N N . ASN A 1 115 ? -19.191 9.252 18.636 1.00 95.50 115 ASN A N 1
ATOM 891 C CA . ASN A 1 115 ? -17.914 8.695 18.188 1.00 95.50 115 ASN A CA 1
ATOM 892 C C . ASN A 1 115 ? -17.979 7.169 18.033 1.00 95.50 115 ASN A C 1
ATOM 894 O O . ASN A 1 115 ? -17.491 6.649 17.033 1.00 95.50 115 ASN A O 1
ATOM 898 N N . ALA A 1 116 ? -18.628 6.454 18.958 1.00 96.25 116 ALA A N 1
ATOM 899 C CA . ALA A 1 116 ? -18.803 5.006 18.851 1.00 96.25 116 ALA A CA 1
ATOM 900 C C . ALA A 1 116 ? -19.612 4.613 17.600 1.00 96.25 116 ALA A C 1
ATOM 902 O O . ALA A 1 116 ? -19.247 3.676 16.886 1.00 96.25 116 ALA A O 1
ATOM 903 N N . ARG A 1 117 ? -20.676 5.363 17.285 1.00 94.94 117 ARG A N 1
ATOM 904 C CA . ARG A 1 117 ? -21.501 5.144 16.087 1.00 94.94 117 ARG A CA 1
ATOM 905 C C . ARG A 1 117 ? -20.729 5.452 14.802 1.00 94.94 117 ARG A C 1
ATOM 907 O O . ARG A 1 117 ? -20.792 4.674 13.848 1.00 94.94 117 ARG A O 1
ATOM 914 N N . VAL A 1 118 ? -19.935 6.525 14.804 1.00 94.75 118 VAL A N 1
ATOM 915 C CA . VAL A 1 118 ? -19.026 6.870 13.704 1.00 94.75 118 VAL A CA 1
ATOM 916 C C . VAL A 1 118 ? -18.007 5.754 13.478 1.00 94.75 118 VAL A C 1
ATOM 918 O O . VAL A 1 118 ? -17.873 5.254 12.359 1.00 94.75 118 VAL A O 1
ATOM 921 N N . GLU A 1 119 ? -17.331 5.300 14.532 1.00 94.69 119 GLU A N 1
ATOM 922 C CA . GLU A 1 119 ? -16.369 4.200 14.456 1.00 94.69 119 GLU A CA 1
ATOM 923 C C . GLU A 1 119 ? -17.011 2.919 13.923 1.00 94.69 119 GLU A C 1
ATOM 925 O O . GLU A 1 119 ? -16.438 2.267 13.051 1.00 94.69 119 GLU A O 1
ATOM 930 N N . GLN A 1 120 ? -18.218 2.575 14.377 1.00 95.00 120 GLN A N 1
ATOM 931 C CA . GLN A 1 120 ? -18.933 1.388 13.915 1.00 95.00 120 GLN A CA 1
ATOM 932 C C . GLN A 1 120 ? -19.304 1.476 12.428 1.00 95.00 120 GLN A C 1
ATOM 934 O O . GLN A 1 120 ? -19.125 0.502 11.689 1.00 95.00 120 GLN A O 1
ATOM 939 N N . ALA A 1 121 ? -19.764 2.637 11.961 1.00 94.44 121 ALA A N 1
ATOM 940 C CA . ALA A 1 121 ? -20.089 2.862 10.556 1.00 94.44 121 ALA A CA 1
ATOM 941 C C . ALA A 1 121 ? -18.842 2.782 9.651 1.00 94.44 121 ALA A C 1
ATOM 943 O O . ALA A 1 121 ? -18.884 2.162 8.582 1.00 94.44 121 ALA A O 1
ATOM 944 N N . PHE A 1 122 ? -17.704 3.327 10.099 1.00 93.81 122 PHE A N 1
ATOM 945 C CA . PHE A 1 122 ? -16.429 3.263 9.374 1.00 93.81 122 PHE A CA 1
ATOM 946 C C . PHE A 1 122 ? -15.610 1.990 9.652 1.00 93.81 122 PHE A C 1
ATOM 948 O O . PHE A 1 122 ? -14.609 1.744 8.979 1.00 93.81 122 PHE A O 1
ATOM 955 N N . ALA A 1 123 ? -16.027 1.111 10.567 1.00 93.31 123 ALA A N 1
ATOM 956 C CA . ALA A 1 123 ? -15.267 -0.091 10.926 1.00 93.31 123 ALA A CA 1
ATOM 957 C C . ALA A 1 123 ? -14.981 -0.988 9.709 1.00 93.31 123 ALA A C 1
ATOM 959 O O . ALA A 1 123 ? -13.895 -1.562 9.562 1.00 93.31 123 ALA A O 1
ATOM 960 N N . SER A 1 124 ? -15.942 -1.091 8.789 1.00 94.81 124 SER A N 1
ATOM 961 C CA . SER A 1 124 ? -15.789 -1.878 7.562 1.00 94.81 124 SER A CA 1
ATOM 962 C C . SER A 1 124 ? -14.760 -1.274 6.596 1.00 94.81 124 SER A C 1
ATOM 964 O O . SER A 1 124 ? -13.924 -2.002 6.056 1.00 94.81 124 SER A O 1
ATOM 966 N N . THR A 1 125 ? -14.752 0.048 6.416 1.00 94.69 125 THR A N 1
ATOM 967 C CA . THR A 1 125 ? -13.816 0.738 5.517 1.00 94.69 125 THR A CA 1
ATOM 968 C C . THR A 1 125 ? -12.414 0.782 6.114 1.00 94.69 125 THR A C 1
ATOM 970 O O . THR A 1 125 ? -11.449 0.474 5.413 1.00 94.69 125 THR A O 1
ATOM 973 N N . ILE A 1 126 ? -12.297 1.047 7.419 1.00 94.88 126 ILE A N 1
ATOM 974 C CA . ILE A 1 126 ? -11.035 1.011 8.166 1.00 94.88 126 ILE A CA 1
ATOM 975 C C . ILE A 1 126 ? -10.434 -0.395 8.108 1.00 94.88 126 ILE A C 1
ATOM 977 O O . ILE A 1 126 ? -9.262 -0.553 7.766 1.00 94.88 126 ILE A O 1
ATOM 981 N N . SER A 1 127 ? -11.224 -1.442 8.368 1.00 95.12 127 SER A N 1
ATOM 982 C CA . SER A 1 127 ? -10.725 -2.821 8.301 1.00 95.12 127 SER A CA 1
ATOM 983 C C . SER A 1 127 ? -10.336 -3.239 6.877 1.00 95.12 127 SER A C 1
ATOM 985 O O . SER A 1 127 ? -9.332 -3.935 6.696 1.00 95.12 127 SER A O 1
ATOM 987 N N . ALA A 1 128 ? -11.064 -2.792 5.850 1.00 94.38 128 ALA A N 1
ATOM 988 C CA . ALA A 1 128 ? -10.699 -3.020 4.453 1.00 94.38 128 ALA A CA 1
ATOM 989 C C . ALA A 1 128 ? -9.388 -2.308 4.074 1.00 94.38 128 ALA A C 1
ATOM 991 O O . ALA A 1 128 ? -8.511 -2.933 3.470 1.00 94.38 128 ALA A O 1
ATOM 992 N N . ALA A 1 129 ? -9.224 -1.046 4.476 1.00 95.50 129 ALA A N 1
ATOM 993 C CA . ALA A 1 129 ? -8.011 -0.260 4.262 1.00 95.50 129 ALA A CA 1
ATOM 994 C C . ALA A 1 129 ? -6.804 -0.848 5.012 1.00 95.50 129 ALA A C 1
ATOM 996 O O . ALA A 1 129 ? -5.729 -1.008 4.439 1.00 95.50 129 ALA A O 1
ATOM 997 N N . ALA A 1 130 ? -6.981 -1.273 6.264 1.00 95.12 130 ALA A N 1
ATOM 998 C CA . ALA A 1 130 ? -5.927 -1.924 7.038 1.00 95.12 130 ALA A CA 1
ATOM 999 C C . ALA A 1 130 ? -5.475 -3.244 6.388 1.00 95.12 130 ALA A C 1
ATOM 1001 O O . ALA A 1 130 ? -4.278 -3.519 6.263 1.00 95.12 130 ALA A O 1
ATOM 1002 N N . ARG A 1 131 ? -6.425 -4.058 5.903 1.00 94.81 131 ARG A N 1
ATOM 1003 C CA . ARG A 1 131 ? -6.118 -5.302 5.177 1.00 94.81 131 ARG A CA 1
ATOM 1004 C C . ARG A 1 131 ? -5.410 -5.032 3.851 1.00 94.81 131 ARG A C 1
ATOM 1006 O O . ARG A 1 131 ? -4.489 -5.775 3.506 1.00 94.81 131 ARG A O 1
ATOM 1013 N N . SER A 1 132 ? -5.820 -4.010 3.098 1.00 93.00 132 SER A N 1
ATOM 1014 C CA . SER A 1 132 ? -5.182 -3.669 1.822 1.00 93.00 132 SER A CA 1
ATOM 1015 C C . SER A 1 132 ? -3.763 -3.133 2.032 1.00 93.00 132 SER A C 1
ATOM 1017 O O . SER A 1 132 ? -2.841 -3.606 1.364 1.00 93.00 132 SER A O 1
ATOM 1019 N N . ALA A 1 133 ? -3.559 -2.261 3.023 1.00 92.12 133 ALA A N 1
ATOM 1020 C CA . ALA A 1 133 ? -2.248 -1.752 3.416 1.00 92.12 133 ALA A CA 1
ATOM 1021 C C . ALA A 1 133 ? -1.312 -2.882 3.875 1.00 92.12 133 ALA A C 1
ATOM 1023 O O . ALA A 1 133 ? -0.177 -2.972 3.409 1.00 92.12 133 ALA A O 1
ATOM 1024 N N . SER A 1 134 ? -1.805 -3.807 4.707 1.00 93.88 134 SER A N 1
ATOM 1025 C CA . SER A 1 134 ? -1.036 -4.974 5.160 1.00 93.88 134 SER A CA 1
ATOM 1026 C C . SER A 1 134 ? -0.606 -5.873 3.993 1.00 93.88 134 SER A C 1
ATOM 1028 O O . SER A 1 134 ? 0.576 -6.204 3.858 1.00 93.88 134 SER A O 1
ATOM 1030 N N . LYS A 1 135 ? -1.523 -6.198 3.070 1.00 92.88 135 LYS A N 1
ATOM 1031 C CA . LYS A 1 135 ? -1.192 -6.962 1.853 1.00 92.88 135 LYS A CA 1
ATOM 1032 C C . LYS A 1 135 ? -0.182 -6.228 0.976 1.00 92.88 135 LYS A C 1
ATOM 1034 O O . LYS A 1 135 ? 0.721 -6.855 0.421 1.00 92.88 135 LYS A O 1
ATOM 1039 N N . HIS A 1 136 ? -0.318 -4.911 0.844 1.00 90.88 136 HIS A N 1
ATOM 1040 C CA . HIS A 1 136 ? 0.618 -4.105 0.074 1.00 90.88 136 HIS A CA 1
ATOM 1041 C C . HIS A 1 136 ? 2.017 -4.138 0.698 1.00 90.88 136 HIS A C 1
ATOM 1043 O O . HIS A 1 136 ? 2.978 -4.442 -0.005 1.00 90.88 136 HIS A O 1
ATOM 1049 N N . ALA A 1 137 ? 2.130 -3.953 2.015 1.00 91.69 137 ALA A N 1
ATOM 1050 C CA . ALA A 1 137 ? 3.391 -4.046 2.746 1.00 91.69 137 ALA A CA 1
ATOM 1051 C C . ALA A 1 137 ? 4.037 -5.440 2.625 1.00 91.69 137 ALA A C 1
ATOM 1053 O O . ALA A 1 137 ? 5.239 -5.553 2.370 1.00 91.69 137 ALA A O 1
ATOM 1054 N N . GLN A 1 138 ? 3.251 -6.518 2.723 1.00 91.19 138 GLN A N 1
ATOM 1055 C CA . GLN A 1 138 ? 3.747 -7.884 2.516 1.00 91.19 138 GLN A CA 1
ATOM 1056 C C . GLN A 1 138 ? 4.258 -8.103 1.087 1.00 91.19 138 GLN A C 1
ATOM 1058 O O . GLN A 1 138 ? 5.347 -8.650 0.890 1.00 91.19 138 GLN A O 1
ATOM 1063 N N . ASN A 1 139 ? 3.516 -7.634 0.083 1.00 89.94 139 ASN A N 1
ATOM 1064 C CA . ASN A 1 139 ? 3.919 -7.733 -1.317 1.00 89.94 139 ASN A CA 1
ATOM 1065 C C . ASN A 1 139 ? 5.158 -6.887 -1.618 1.00 89.94 139 ASN A C 1
ATOM 1067 O O . ASN A 1 139 ? 6.046 -7.347 -2.336 1.00 89.94 139 ASN A O 1
ATOM 1071 N N . GLN A 1 140 ? 5.262 -5.688 -1.041 1.00 89.25 140 GLN A N 1
ATOM 1072 C CA . GLN A 1 140 ? 6.461 -4.859 -1.125 1.00 89.25 140 GLN A CA 1
ATOM 1073 C C . GLN A 1 140 ? 7.661 -5.561 -0.487 1.00 89.25 140 GLN A C 1
ATOM 1075 O O . GLN A 1 140 ? 8.713 -5.644 -1.114 1.00 89.25 140 GLN A O 1
ATOM 1080 N N . LYS A 1 141 ? 7.507 -6.155 0.704 1.00 88.50 141 LYS A N 1
ATOM 1081 C CA . LYS A 1 141 ? 8.571 -6.932 1.359 1.00 88.50 141 LYS A CA 1
ATOM 1082 C C . LYS A 1 141 ? 8.990 -8.139 0.517 1.00 88.50 141 LYS A C 1
ATOM 1084 O O . LYS A 1 141 ? 10.184 -8.383 0.365 1.00 88.50 141 LYS A O 1
ATOM 1089 N N . LYS A 1 142 ? 8.040 -8.868 -0.081 1.00 87.50 142 LYS A N 1
ATOM 1090 C CA . LYS A 1 142 ? 8.323 -9.997 -0.987 1.00 87.50 142 LYS A CA 1
ATOM 1091 C C . LYS A 1 142 ? 9.052 -9.541 -2.253 1.00 87.50 142 LYS A C 1
ATOM 1093 O O . LYS A 1 142 ? 10.019 -10.178 -2.658 1.00 87.50 142 LYS A O 1
ATOM 1098 N N . ARG A 1 143 ? 8.634 -8.422 -2.853 1.00 87.31 143 ARG A N 1
ATOM 1099 C CA . ARG A 1 143 ? 9.310 -7.811 -4.010 1.00 87.31 143 ARG A CA 1
ATOM 1100 C C . ARG A 1 143 ? 10.717 -7.339 -3.661 1.00 87.31 143 ARG A C 1
ATOM 1102 O O . ARG A 1 143 ? 11.639 -7.630 -4.408 1.00 87.31 143 ARG A O 1
ATOM 1109 N N . LYS A 1 144 ? 10.893 -6.685 -2.511 1.00 87.25 144 LYS A N 1
ATOM 1110 C CA . LYS A 1 144 ? 12.201 -6.254 -2.007 1.00 87.25 144 LYS A CA 1
ATOM 1111 C C . LYS A 1 144 ? 13.126 -7.450 -1.783 1.00 87.25 144 LYS A C 1
ATOM 1113 O O . LYS A 1 144 ? 14.249 -7.422 -2.257 1.00 87.25 144 LYS A O 1
ATOM 1118 N N . ARG A 1 145 ? 12.634 -8.538 -1.173 1.00 83.06 145 ARG A N 1
ATOM 1119 C CA . ARG A 1 145 ? 13.396 -9.793 -1.023 1.00 83.06 145 ARG A CA 1
ATOM 1120 C C . ARG A 1 145 ? 13.821 -10.388 -2.365 1.00 83.06 145 ARG A C 1
ATOM 1122 O O . ARG A 1 145 ? 14.969 -10.777 -2.490 1.00 83.06 145 ARG A O 1
ATOM 1129 N N . ARG A 1 146 ? 12.934 -10.403 -3.365 1.00 82.06 146 ARG A N 1
ATOM 1130 C CA . ARG A 1 146 ? 13.265 -10.874 -4.723 1.00 82.06 146 ARG A CA 1
ATOM 1131 C C . ARG A 1 146 ? 14.248 -9.965 -5.462 1.00 82.06 146 ARG A C 1
ATOM 1133 O O . ARG A 1 146 ? 15.008 -10.450 -6.282 1.00 82.06 146 ARG A O 1
ATOM 1140 N N . LYS A 1 147 ? 14.201 -8.654 -5.210 1.00 83.25 147 LYS A N 1
ATOM 1141 C CA . LYS A 1 147 ? 15.079 -7.675 -5.864 1.00 83.25 147 LYS A CA 1
ATOM 1142 C C . LYS A 1 147 ? 16.471 -7.627 -5.226 1.00 83.25 147 LYS A C 1
ATOM 1144 O O . LYS A 1 147 ? 17.443 -7.428 -5.936 1.00 83.25 147 LYS A O 1
ATOM 1149 N N . GLU A 1 148 ? 16.558 -7.787 -3.906 1.00 79.56 148 GLU A N 1
ATOM 1150 C CA . GLU A 1 148 ? 17.830 -7.802 -3.168 1.00 79.56 148 GLU A CA 1
ATOM 1151 C C . GLU A 1 148 ? 18.501 -9.184 -3.156 1.00 79.56 148 GLU A C 1
ATOM 1153 O O . GLU A 1 148 ? 19.719 -9.256 -3.071 1.00 79.56 148 GLU A O 1
ATOM 1158 N N . GLY A 1 149 ? 17.730 -10.272 -3.225 1.00 61.72 149 GLY A N 1
ATOM 1159 C CA . GLY A 1 149 ? 18.241 -11.641 -3.330 1.00 61.72 149 GLY A CA 1
ATOM 1160 C C . GLY A 1 149 ? 18.120 -12.151 -4.758 1.00 61.72 149 GLY A C 1
ATOM 1161 O O . GLY A 1 149 ? 17.247 -12.975 -5.016 1.00 61.72 149 GLY A O 1
ATOM 1162 N N . GLY A 1 150 ? 18.922 -11.589 -5.669 1.00 51.28 150 GLY A N 1
ATOM 1163 C CA . GLY A 1 150 ? 18.965 -11.987 -7.077 1.00 51.28 150 GLY A CA 1
ATOM 1164 C C . GLY A 1 150 ? 19.003 -13.508 -7.242 1.00 51.28 150 GLY A C 1
ATOM 1165 O O . GLY A 1 150 ? 19.734 -14.175 -6.525 1.00 51.28 150 GLY A O 1
ATOM 1166 N N . ASP A 1 151 ? 18.146 -13.995 -8.139 1.00 51.03 151 ASP A N 1
ATOM 1167 C CA . ASP A 1 151 ? 18.096 -15.327 -8.754 1.00 51.03 151 ASP A CA 1
ATOM 1168 C C . ASP A 1 151 ? 18.828 -16.481 -8.029 1.00 51.03 151 ASP A C 1
ATOM 1170 O O . ASP A 1 151 ? 20.047 -16.595 -8.086 1.00 51.03 151 ASP A O 1
ATOM 1174 N N . GLY A 1 152 ? 18.065 -17.375 -7.388 1.00 46.88 152 GLY A N 1
ATOM 1175 C CA . GLY A 1 152 ? 18.588 -18.638 -6.849 1.00 46.88 152 GLY A CA 1
ATOM 1176 C C . GLY A 1 152 ? 18.141 -18.923 -5.418 1.00 46.88 152 GLY A C 1
ATOM 1177 O O . GLY A 1 152 ? 18.758 -18.490 -4.453 1.00 46.88 152 GLY A O 1
ATOM 1178 N N . GLY A 1 153 ? 17.042 -19.656 -5.281 1.00 45.50 153 GLY A N 1
ATOM 1179 C CA . GLY A 1 153 ? 16.436 -20.012 -4.001 1.00 45.50 153 GLY A CA 1
ATOM 1180 C C . GLY A 1 153 ? 14.931 -20.078 -4.195 1.00 45.50 153 GLY A C 1
ATOM 1181 O O . GLY A 1 153 ? 14.199 -19.159 -3.832 1.00 45.50 153 GLY A O 1
ATOM 1182 N N . SER A 1 154 ? 14.418 -21.039 -4.964 1.00 43.31 154 SER A N 1
ATOM 1183 C CA . SER A 1 154 ? 13.973 -22.290 -4.346 1.00 43.31 154 SER A CA 1
ATOM 1184 C C . SER A 1 154 ? 13.607 -22.060 -2.872 1.00 43.31 154 SER A C 1
ATOM 1186 O O . SER A 1 154 ? 14.461 -21.989 -1.993 1.00 43.31 154 SER A O 1
ATOM 1188 N N . ASP A 1 155 ? 12.306 -21.991 -2.584 1.00 40.97 155 ASP A N 1
ATOM 1189 C CA . ASP A 1 155 ? 11.821 -22.615 -1.354 1.00 40.97 155 ASP A CA 1
ATOM 1190 C C . ASP A 1 155 ? 12.087 -24.126 -1.538 1.00 40.97 155 ASP A C 1
ATOM 1192 O O . ASP A 1 155 ? 11.199 -24.919 -1.847 1.00 40.97 155 ASP A O 1
ATOM 1196 N N . GLU A 1 156 ? 13.371 -24.489 -1.484 1.00 44.53 156 GLU A N 1
ATOM 1197 C CA . GLU A 1 156 ? 13.888 -25.816 -1.224 1.00 44.53 156 GLU A CA 1
ATOM 1198 C C . GLU A 1 156 ? 13.459 -26.125 0.203 1.00 44.53 156 GLU A C 1
ATOM 1200 O O . GLU A 1 156 ? 14.181 -25.931 1.184 1.00 44.53 156 GLU A O 1
ATOM 1205 N N . ASP A 1 157 ? 12.214 -26.580 0.308 1.00 40.03 157 ASP A N 1
ATOM 1206 C CA . ASP A 1 157 ? 11.771 -27.393 1.422 1.00 40.03 157 ASP A CA 1
ATOM 1207 C C . ASP A 1 157 ? 12.559 -28.704 1.313 1.00 40.03 157 ASP A C 1
ATOM 1209 O O . ASP A 1 157 ? 12.168 -29.691 0.684 1.00 40.03 157 ASP A O 1
ATOM 1213 N N . SER A 1 158 ? 13.773 -28.624 1.844 1.00 41.75 158 SER A N 1
ATOM 1214 C CA . SER A 1 158 ? 14.701 -29.701 2.112 1.00 41.75 158 SER A CA 1
ATOM 1215 C C . SER A 1 158 ? 13.981 -30.760 2.944 1.00 41.75 158 SER A C 1
ATOM 1217 O O . SER A 1 158 ? 14.025 -30.770 4.170 1.00 41.75 158 SER A O 1
ATOM 1219 N N . ASN A 1 159 ? 13.342 -31.708 2.259 1.00 40.09 159 ASN A N 1
ATOM 1220 C CA . ASN A 1 159 ? 13.147 -33.055 2.779 1.00 40.09 159 ASN A CA 1
ATOM 1221 C C . ASN A 1 159 ? 14.401 -33.890 2.478 1.00 40.09 159 ASN A C 1
ATOM 1223 O O . ASN A 1 159 ? 14.340 -34.940 1.839 1.00 40.09 159 ASN A O 1
ATOM 1227 N N . ALA A 1 160 ? 15.551 -33.370 2.904 1.00 43.97 160 ALA A N 1
ATOM 1228 C CA . ALA A 1 160 ? 16.732 -34.169 3.152 1.00 43.97 160 ALA A CA 1
ATOM 1229 C C . ALA A 1 160 ? 16.613 -34.644 4.603 1.00 43.97 160 ALA A C 1
ATOM 1231 O O . ALA A 1 160 ? 16.878 -33.881 5.523 1.00 43.97 160 ALA A O 1
ATOM 1232 N N . GLY A 1 161 ? 16.128 -35.876 4.776 1.00 45.78 161 GLY A N 1
ATOM 1233 C CA . GLY A 1 161 ? 16.225 -36.656 6.011 1.00 45.78 161 GLY A CA 1
ATOM 1234 C C . GLY A 1 161 ? 15.576 -36.041 7.253 1.00 45.78 161 GLY A C 1
ATOM 1235 O O . GLY A 1 161 ? 16.198 -35.263 7.973 1.00 45.78 161 GLY A O 1
ATOM 1236 N N . ASP A 1 162 ? 14.364 -36.500 7.569 1.00 43.38 162 ASP A N 1
ATOM 1237 C CA . ASP A 1 162 ? 13.809 -36.467 8.927 1.00 43.38 162 ASP A CA 1
ATOM 1238 C C . ASP A 1 162 ? 14.705 -37.328 9.834 1.00 43.38 162 ASP A C 1
ATOM 1240 O O . ASP A 1 162 ? 14.479 -38.514 10.044 1.00 43.38 162 ASP A O 1
ATOM 1244 N N . THR A 1 163 ? 15.816 -36.746 10.275 1.00 59.69 163 THR A N 1
ATOM 1245 C CA . THR A 1 163 ? 16.547 -37.224 11.443 1.00 59.69 163 THR A CA 1
ATOM 1246 C C . THR A 1 163 ? 15.858 -36.605 12.650 1.00 59.69 163 THR A C 1
ATOM 1248 O O . THR A 1 163 ? 15.580 -35.400 12.657 1.00 59.69 163 THR A O 1
ATOM 1251 N N . ASP A 1 164 ? 15.566 -37.406 13.675 1.00 65.75 164 ASP A N 1
ATOM 1252 C CA . ASP A 1 164 ? 14.797 -36.967 14.849 1.00 65.75 164 ASP A CA 1
ATOM 1253 C C . ASP A 1 164 ? 15.352 -35.680 15.499 1.00 65.75 164 ASP A C 1
ATOM 1255 O O . ASP A 1 164 ? 14.591 -34.860 16.025 1.00 65.75 164 ASP A O 1
ATOM 1259 N N . GLY A 1 165 ? 16.658 -35.421 15.361 1.00 71.56 165 GLY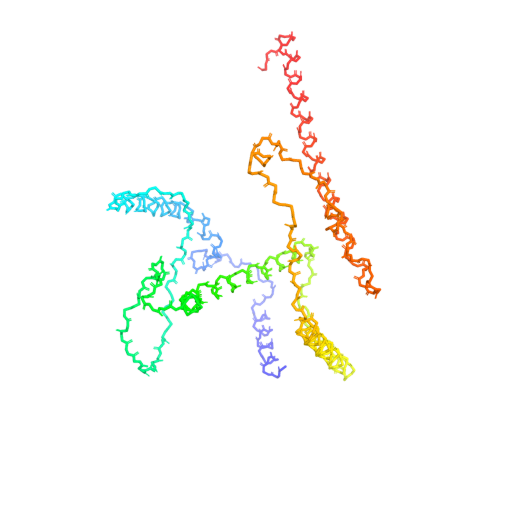 A N 1
ATOM 1260 C CA . GLY A 1 165 ? 17.311 -34.194 15.827 1.00 71.56 165 GLY A CA 1
ATOM 1261 C C . GLY A 1 165 ? 16.853 -32.909 15.118 1.00 71.56 165 GLY A C 1
ATOM 1262 O O . GLY A 1 165 ? 16.702 -31.867 15.760 1.00 71.56 165 GLY A O 1
ATOM 1263 N N . ALA A 1 166 ? 16.554 -32.945 13.815 1.00 69.06 166 ALA A N 1
ATOM 1264 C CA . ALA A 1 166 ? 16.056 -31.767 13.094 1.00 69.06 166 ALA A CA 1
ATOM 1265 C C . ALA A 1 166 ? 14.627 -31.401 13.528 1.00 69.06 166 ALA A C 1
ATOM 1267 O O . ALA A 1 166 ? 14.268 -30.220 13.621 1.00 69.06 166 ALA A O 1
ATOM 1268 N N . ARG A 1 167 ? 13.816 -32.414 13.849 1.00 76.81 167 ARG A N 1
ATOM 1269 C CA . ARG A 1 167 ? 12.452 -32.243 14.354 1.00 76.81 167 ARG A CA 1
ATOM 1270 C C . ARG A 1 167 ? 12.441 -31.712 15.787 1.00 76.81 167 ARG A C 1
ATOM 1272 O O . ARG A 1 167 ? 11.628 -30.834 16.086 1.00 76.81 167 ARG A O 1
ATOM 1279 N N . GLN A 1 168 ? 13.357 -32.173 16.640 1.00 79.69 168 GLN A N 1
ATOM 1280 C CA . GLN A 1 168 ? 13.550 -31.625 17.988 1.00 79.69 168 GLN A CA 1
ATOM 1281 C C . GLN A 1 168 ? 13.983 -30.155 17.937 1.00 79.69 168 GLN A C 1
ATOM 1283 O O . GLN A 1 168 ? 13.304 -29.309 18.513 1.00 79.69 168 GLN A O 1
ATOM 1288 N N . LYS A 1 169 ? 14.982 -29.806 17.118 1.00 79.44 169 LYS A N 1
ATOM 1289 C CA . LYS A 1 169 ? 15.451 -28.415 16.982 1.00 79.44 169 LYS A CA 1
ATOM 1290 C C . LYS A 1 169 ? 14.373 -27.452 16.465 1.00 79.44 169 LYS A C 1
ATOM 1292 O O . LYS A 1 169 ? 14.324 -26.290 16.867 1.00 79.44 169 LYS A O 1
ATOM 1297 N N . ARG A 1 170 ? 13.475 -27.906 15.578 1.00 79.00 170 ARG A N 1
ATOM 1298 C CA . ARG A 1 170 ? 12.318 -27.104 15.125 1.00 79.00 170 ARG A CA 1
ATOM 1299 C C . ARG A 1 170 ? 11.285 -26.906 16.235 1.00 79.00 170 ARG A C 1
ATOM 1301 O O . ARG A 1 170 ? 10.749 -25.807 16.351 1.00 79.00 170 ARG A O 1
ATOM 1308 N N . LYS A 1 171 ? 11.028 -27.932 17.054 1.00 84.62 171 LYS A N 1
ATOM 1309 C CA . LYS A 1 171 ? 10.141 -27.824 18.223 1.00 84.62 171 LYS A CA 1
ATOM 1310 C C . LYS A 1 171 ? 10.724 -26.891 19.283 1.00 84.62 171 LYS A C 1
ATOM 1312 O O . LYS A 1 171 ? 10.001 -26.025 19.756 1.00 84.62 171 LYS A O 1
ATOM 1317 N N . GLU A 1 172 ? 12.016 -26.994 19.578 1.00 85.12 172 GLU A N 1
ATOM 1318 C CA . GLU A 1 172 ? 12.710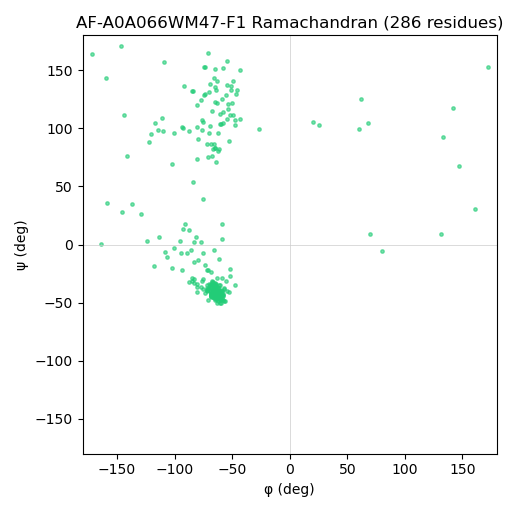 -26.097 20.510 1.00 85.12 172 GLU A CA 1
ATOM 1319 C C . GLU A 1 172 ? 12.691 -24.647 20.020 1.00 85.12 172 GLU A C 1
ATOM 1321 O O . GLU A 1 172 ? 12.340 -23.749 20.778 1.00 85.12 172 GLU A O 1
ATOM 1326 N N . ASN A 1 173 ? 12.971 -24.404 18.734 1.00 82.00 173 ASN A N 1
ATOM 1327 C CA . ASN A 1 173 ? 12.890 -23.055 18.166 1.00 82.00 173 ASN A CA 1
ATOM 1328 C C . ASN A 1 173 ? 11.462 -22.492 18.180 1.00 82.00 173 ASN A C 1
ATOM 1330 O O . ASN A 1 173 ? 11.283 -21.301 18.434 1.00 82.00 173 ASN A O 1
ATOM 1334 N N . ALA A 1 174 ? 10.446 -23.320 17.918 1.00 84.25 174 ALA A N 1
ATOM 1335 C CA . ALA A 1 174 ? 9.047 -22.903 17.996 1.00 84.25 174 ALA A CA 1
ATOM 1336 C C . ALA A 1 174 ? 8.641 -22.571 19.442 1.00 84.25 174 ALA A C 1
ATOM 1338 O O . ALA A 1 174 ? 8.074 -21.508 19.682 1.00 84.25 174 ALA A O 1
ATOM 1339 N N . GLN A 1 175 ? 9.017 -23.414 20.408 1.00 89.50 175 GLN A N 1
ATOM 1340 C CA . GLN A 1 175 ? 8.767 -23.179 21.834 1.00 89.50 175 GLN A CA 1
ATOM 1341 C C . GLN A 1 175 ? 9.526 -21.956 22.357 1.00 89.50 175 GLN A C 1
ATOM 1343 O O . GLN A 1 175 ? 8.985 -21.178 23.137 1.00 89.50 175 GLN A O 1
ATOM 1348 N N . GLN A 1 176 ? 10.760 -21.729 21.903 1.00 87.38 176 GLN A N 1
ATOM 1349 C CA . GLN A 1 176 ? 11.537 -20.551 22.282 1.00 87.38 176 GLN A CA 1
ATOM 1350 C C . GLN A 1 176 ? 10.952 -19.266 21.678 1.00 87.38 176 GLN A C 1
ATOM 1352 O O . GLN A 1 176 ? 10.984 -18.217 22.325 1.00 87.38 176 GLN A O 1
ATOM 1357 N N . ALA A 1 177 ? 10.403 -19.327 20.461 1.00 84.56 177 ALA A N 1
ATOM 1358 C CA . ALA A 1 177 ? 9.691 -18.206 19.853 1.00 84.56 177 ALA A CA 1
ATOM 1359 C C . ALA A 1 177 ? 8.390 -17.890 20.607 1.00 84.56 177 ALA A C 1
ATOM 1361 O O . ALA A 1 177 ? 8.156 -16.731 20.943 1.00 84.56 177 ALA A O 1
ATOM 1362 N N . GLU A 1 178 ? 7.607 -18.911 20.954 1.00 87.75 178 GLU A N 1
ATOM 1363 C CA . GLU A 1 178 ? 6.371 -18.764 21.729 1.00 87.75 178 GLU A CA 1
ATOM 1364 C C . GLU A 1 178 ? 6.644 -18.245 23.152 1.00 87.75 178 GLU A C 1
ATOM 1366 O O . GLU A 1 178 ? 5.961 -17.343 23.635 1.00 87.75 178 GLU A O 1
ATOM 1371 N N . ALA A 1 179 ? 7.709 -18.723 23.805 1.00 87.62 179 ALA A N 1
ATOM 1372 C CA . ALA A 1 179 ? 8.134 -18.225 25.111 1.00 87.62 179 ALA A CA 1
ATOM 1373 C C . ALA A 1 179 ? 8.583 -16.754 25.065 1.00 87.62 179 ALA A C 1
ATOM 1375 O O . ALA A 1 179 ? 8.326 -16.005 26.007 1.00 87.62 179 ALA A O 1
ATOM 1376 N N . ARG A 1 180 ? 9.235 -16.318 23.976 1.00 87.88 180 ARG A N 1
ATOM 1377 C CA . ARG A 1 180 ? 9.588 -14.903 23.771 1.00 87.88 180 ARG A CA 1
ATOM 1378 C C . ARG A 1 180 ? 8.353 -14.041 23.546 1.00 87.88 180 ARG A C 1
ATOM 1380 O O . ARG A 1 180 ? 8.252 -12.991 24.166 1.00 87.88 180 ARG A O 1
ATOM 1387 N N . GLU A 1 181 ? 7.410 -14.497 22.726 1.00 86.50 181 GLU A N 1
ATOM 1388 C CA . GLU A 1 181 ? 6.166 -13.765 22.469 1.00 86.50 181 GLU A CA 1
ATOM 1389 C C . GLU A 1 181 ? 5.317 -13.634 23.742 1.00 86.50 181 GLU A C 1
ATOM 1391 O O . GLU A 1 181 ? 4.773 -12.566 24.021 1.00 86.50 181 GLU A O 1
ATOM 1396 N N . LYS A 1 182 ? 5.268 -14.685 24.571 1.00 90.38 182 LYS A N 1
ATOM 1397 C CA . LYS A 1 182 ? 4.584 -14.641 25.867 1.00 90.38 182 LYS A CA 1
ATOM 1398 C C . LYS A 1 182 ? 5.244 -13.650 26.832 1.00 90.38 182 LYS A C 1
ATOM 1400 O O . LYS A 1 182 ? 4.537 -12.846 27.427 1.00 90.38 182 LYS A O 1
ATOM 1405 N N . ARG A 1 183 ? 6.582 -13.633 26.916 1.00 88.50 183 ARG A N 1
ATOM 1406 C CA . ARG A 1 183 ? 7.325 -12.643 27.722 1.00 88.50 183 ARG A CA 1
ATOM 1407 C C . ARG A 1 183 ? 7.095 -11.213 27.242 1.00 88.50 183 ARG A C 1
ATOM 1409 O O . ARG A 1 183 ? 6.783 -10.361 28.059 1.00 88.50 183 ARG A O 1
ATOM 1416 N N . GLU A 1 184 ? 7.173 -10.956 25.935 1.00 87.62 184 GLU A N 1
ATOM 1417 C CA . GLU A 1 184 ? 6.904 -9.620 25.379 1.00 87.62 184 GLU A CA 1
ATOM 1418 C C . GLU A 1 184 ? 5.460 -9.171 25.656 1.00 87.62 184 GLU A C 1
ATOM 1420 O O . GLU A 1 184 ? 5.211 -8.004 25.961 1.00 87.62 184 GLU A O 1
ATOM 1425 N N . ARG A 1 185 ? 4.493 -10.094 25.592 1.00 90.12 185 ARG A N 1
ATOM 1426 C CA . ARG A 1 185 ? 3.090 -9.807 25.912 1.00 90.12 185 ARG A CA 1
ATOM 1427 C C . ARG A 1 185 ? 2.885 -9.489 27.393 1.00 90.12 185 ARG A C 1
ATOM 1429 O O . ARG A 1 185 ? 2.137 -8.560 27.702 1.00 90.12 185 ARG A O 1
ATOM 1436 N N . ASP A 1 186 ? 3.530 -10.235 28.282 1.00 90.06 186 ASP A N 1
ATOM 1437 C CA . ASP A 1 186 ? 3.456 -10.012 29.726 1.00 90.06 186 ASP A CA 1
ATOM 1438 C C . ASP A 1 186 ? 4.186 -8.711 30.124 1.00 90.06 186 ASP A C 1
ATOM 1440 O O . ASP A 1 186 ? 3.655 -7.934 30.915 1.00 90.06 186 ASP A O 1
ATOM 1444 N N . GLU A 1 187 ? 5.319 -8.382 29.491 1.00 90.31 187 GLU A N 1
ATOM 1445 C CA . GLU A 1 187 ? 6.021 -7.096 29.654 1.00 90.31 187 GLU A CA 1
ATOM 1446 C C . GLU A 1 187 ? 5.174 -5.904 29.179 1.00 90.31 187 GLU A C 1
ATOM 1448 O O . GLU A 1 187 ? 5.074 -4.893 29.875 1.00 90.31 187 GLU A O 1
ATOM 1453 N N . LEU A 1 188 ? 4.507 -6.012 28.023 1.00 86.62 188 LEU A N 1
ATOM 1454 C CA . LEU A 1 188 ? 3.589 -4.975 27.532 1.00 86.62 188 LEU A CA 1
ATOM 1455 C C . LEU A 1 188 ? 2.375 -4.796 28.449 1.00 86.62 188 LEU A C 1
ATOM 1457 O O . LEU A 1 188 ? 1.852 -3.685 28.583 1.00 86.62 188 LEU A O 1
ATOM 1461 N N . ARG A 1 189 ? 1.906 -5.882 29.072 1.00 91.00 189 ARG A N 1
ATOM 1462 C CA . ARG A 1 189 ? 0.835 -5.826 30.067 1.00 91.00 189 ARG A CA 1
ATOM 1463 C C . ARG A 1 189 ? 1.309 -5.121 31.338 1.00 91.00 189 ARG A C 1
ATOM 1465 O O . ARG A 1 189 ? 0.620 -4.208 31.780 1.00 91.00 189 ARG A O 1
ATOM 1472 N N . ALA A 1 190 ? 2.498 -5.452 31.837 1.00 87.06 190 ALA A N 1
ATOM 1473 C CA . ALA A 1 190 ? 3.106 -4.783 32.985 1.00 87.06 190 ALA A CA 1
ATOM 1474 C C . ALA A 1 190 ? 3.351 -3.285 32.722 1.00 87.06 190 ALA A C 1
ATOM 1476 O O . ALA A 1 190 ? 3.018 -2.460 33.565 1.00 87.06 190 ALA A O 1
ATOM 1477 N N . GLN A 1 191 ? 3.822 -2.902 31.526 1.00 84.19 191 GLN A N 1
ATOM 1478 C CA . GLN A 1 191 ? 3.953 -1.488 31.133 1.00 84.19 191 GLN A CA 1
ATOM 1479 C C . GLN A 1 191 ? 2.607 -0.755 31.087 1.00 84.19 191 GLN A C 1
ATOM 1481 O O . GLN A 1 191 ? 2.510 0.416 31.443 1.00 84.19 191 GLN A O 1
ATOM 1486 N N . ARG A 1 192 ? 1.539 -1.418 30.629 1.00 82.75 192 ARG A N 1
ATOM 1487 C CA . ARG A 1 192 ? 0.195 -0.823 30.650 1.00 82.75 192 ARG A CA 1
ATOM 1488 C C . ARG A 1 192 ? -0.337 -0.656 32.067 1.00 82.75 192 ARG A C 1
ATOM 1490 O O . ARG A 1 192 ? -1.047 0.312 32.319 1.00 82.75 192 ARG A O 1
ATOM 1497 N N . GLU A 1 193 ? -0.034 -1.594 32.953 1.00 83.38 193 GLU A N 1
ATOM 1498 C CA . GLU A 1 193 ? -0.427 -1.533 34.360 1.00 83.38 193 GLU A CA 1
ATOM 1499 C C . GLU A 1 193 ? 0.376 -0.457 35.110 1.00 83.38 193 GLU A C 1
ATOM 1501 O O . GLU A 1 193 ? -0.230 0.314 35.850 1.00 83.38 193 GLU A O 1
ATOM 1506 N N . SER A 1 194 ? 1.671 -0.278 34.820 1.00 78.25 194 SER A N 1
ATOM 1507 C CA . SER A 1 194 ? 2.473 0.813 35.396 1.00 78.25 194 SER A CA 1
ATOM 1508 C C . SER A 1 194 ? 2.007 2.195 34.928 1.00 78.25 194 SER A C 1
ATOM 1510 O O . SER A 1 194 ? 1.853 3.093 35.741 1.00 78.25 194 SER A O 1
ATOM 1512 N N . ILE A 1 195 ? 1.660 2.366 33.644 1.00 73.31 195 ILE A N 1
ATOM 1513 C CA . ILE A 1 195 ? 1.095 3.634 33.135 1.00 73.31 195 ILE A CA 1
ATOM 1514 C C . ILE A 1 195 ? -0.263 3.959 33.783 1.00 73.31 195 ILE A C 1
ATOM 1516 O O . ILE A 1 195 ? -0.631 5.125 33.883 1.00 73.31 195 ILE A O 1
ATOM 1520 N N . ARG A 1 196 ? -1.027 2.942 34.203 1.00 70.44 196 ARG A N 1
ATOM 1521 C CA . ARG A 1 196 ? -2.308 3.137 34.899 1.00 70.44 196 ARG A CA 1
ATOM 1522 C C . ARG A 1 196 ? -2.134 3.455 36.381 1.00 70.44 196 ARG A C 1
ATOM 1524 O O . ARG A 1 196 ? -2.955 4.194 36.906 1.00 70.44 196 ARG A O 1
ATOM 1531 N N . HIS A 1 197 ? -1.113 2.899 37.031 1.00 60.03 197 HIS A N 1
ATOM 1532 C CA . HIS A 1 197 ? -0.837 3.139 38.448 1.00 60.03 197 HIS A CA 1
ATOM 1533 C C . HIS A 1 197 ? -0.047 4.430 38.704 1.00 60.03 197 HIS A C 1
ATOM 1535 O O . HIS A 1 197 ? -0.344 5.103 39.682 1.00 60.03 197 HIS A O 1
ATOM 1541 N N . ASP A 1 198 ? 0.845 4.834 37.794 1.00 52.25 198 ASP A N 1
ATOM 1542 C CA . ASP A 1 198 ? 1.543 6.136 37.827 1.00 52.25 198 ASP A CA 1
ATOM 1543 C C . ASP A 1 198 ? 0.741 7.252 37.130 1.00 52.25 198 ASP A C 1
ATOM 1545 O O . ASP A 1 198 ? 1.253 8.335 36.841 1.00 52.25 198 ASP A O 1
ATOM 1549 N N . GLY A 1 199 ? -0.532 6.982 36.835 1.00 49.56 199 GLY A N 1
ATOM 1550 C CA . GLY A 1 199 ? -1.523 7.973 36.437 1.00 49.56 199 GLY A CA 1
ATOM 1551 C C . GLY A 1 199 ? -2.006 8.802 37.624 1.00 49.56 199 GLY A C 1
ATOM 1552 O O . GLY A 1 199 ? -3.195 9.096 37.692 1.00 49.56 199 GLY A O 1
ATOM 1553 N N . GLU A 1 200 ? -1.112 9.172 38.549 1.00 54.59 200 GLU A N 1
ATOM 1554 C CA . GLU A 1 200 ? -1.299 10.427 39.268 1.00 54.59 200 GLU A CA 1
ATOM 1555 C C . GLU A 1 200 ? -1.465 11.481 38.182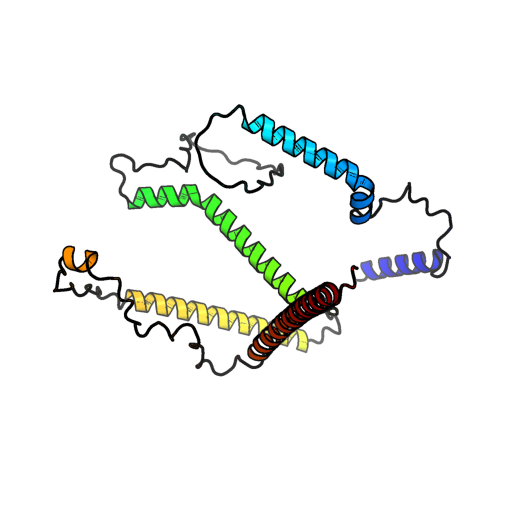 1.00 54.59 200 GLU A C 1
ATOM 1557 O O . GLU A 1 200 ? -0.635 11.580 37.268 1.00 54.59 200 GLU A O 1
ATOM 1562 N N . ASP A 1 201 ? -2.609 12.158 38.209 1.00 53.91 201 ASP A N 1
ATOM 1563 C CA . ASP A 1 201 ? -2.969 13.184 37.257 1.00 53.91 201 ASP A CA 1
ATOM 1564 C C . ASP A 1 201 ? -1.746 14.067 37.032 1.00 53.91 201 ASP A C 1
ATOM 1566 O O . ASP A 1 201 ? -1.320 14.815 37.911 1.00 53.91 201 ASP A O 1
ATOM 1570 N N . ARG A 1 202 ? -1.125 13.945 35.851 1.00 56.91 202 ARG A N 1
ATOM 1571 C CA . ARG A 1 202 ? -0.167 14.938 35.383 1.00 56.91 202 ARG A CA 1
ATOM 1572 C C . ARG A 1 202 ? -0.994 16.183 35.158 1.00 56.91 202 ARG A C 1
ATOM 1574 O O . ARG A 1 202 ? -1.444 16.439 34.042 1.00 56.91 202 ARG A O 1
ATOM 1581 N N . GLU A 1 203 ? -1.234 16.904 36.246 1.00 52.59 203 GLU A N 1
ATOM 1582 C CA . GLU A 1 203 ? -1.695 18.269 36.270 1.00 52.59 203 GLU A CA 1
ATOM 1583 C C . GLU A 1 203 ? -0.800 18.986 35.272 1.00 52.59 203 GLU A C 1
ATOM 1585 O O . GLU A 1 203 ? 0.400 19.174 35.489 1.00 52.59 203 GLU A O 1
ATOM 1590 N N . PHE A 1 204 ? -1.344 19.248 34.084 1.00 50.81 204 PHE A N 1
ATOM 1591 C CA . PHE A 1 204 ? -0.653 20.033 33.085 1.00 50.81 204 PHE A CA 1
ATOM 1592 C C . PHE A 1 204 ? -0.299 21.329 33.789 1.00 50.81 204 PHE A C 1
ATOM 1594 O O . PHE A 1 204 ? -1.207 22.099 34.098 1.00 50.81 204 PHE A O 1
ATOM 1601 N N . ALA A 1 205 ? 0.991 21.520 34.086 1.00 61.09 205 ALA A N 1
ATOM 1602 C CA . ALA A 1 205 ? 1.492 22.723 34.721 1.00 61.09 205 ALA A CA 1
ATOM 1603 C C . ALA A 1 205 ? 0.880 23.901 33.969 1.00 61.09 205 ALA A C 1
ATOM 1605 O O . ALA A 1 205 ? 1.178 24.130 32.791 1.00 61.09 205 ALA A O 1
ATOM 1606 N N . THR A 1 206 ? -0.074 24.565 34.614 1.00 60.62 206 THR A N 1
ATOM 1607 C CA . THR A 1 206 ? -0.810 25.664 34.017 1.00 60.62 206 THR A CA 1
ATOM 1608 C C . THR A 1 206 ? 0.238 26.715 33.695 1.00 60.62 206 THR A C 1
ATOM 1610 O O . THR A 1 206 ? 0.905 27.233 34.589 1.00 60.62 206 THR A O 1
ATOM 1613 N N . LEU A 1 207 ? 0.487 26.958 32.401 1.00 60.50 207 LEU A N 1
ATOM 1614 C CA . LEU A 1 207 ? 1.449 27.973 31.982 1.00 60.50 207 LEU A CA 1
ATOM 1615 C C . LEU A 1 207 ? 0.986 29.303 32.588 1.00 60.50 207 LEU A C 1
ATOM 1617 O O . LEU A 1 207 ? 0.030 29.910 32.106 1.00 60.50 207 LEU A O 1
ATOM 1621 N N . SER A 1 208 ? 1.669 29.754 33.641 1.00 63.50 208 SER A N 1
ATOM 1622 C CA . SER A 1 208 ? 1.323 30.956 34.410 1.00 63.50 208 SER A CA 1
ATOM 1623 C C . SER A 1 208 ? 1.465 32.251 33.603 1.00 63.50 208 SER A C 1
ATOM 1625 O O . SER A 1 208 ? 1.096 33.324 34.069 1.00 63.50 208 SER A O 1
ATOM 1627 N N . GLN A 1 209 ? 1.967 32.167 32.370 1.00 64.94 209 GLN A N 1
ATOM 1628 C CA . GLN A 1 209 ? 2.208 33.308 31.501 1.00 64.94 209 GLN A CA 1
ATOM 1629 C C . GLN A 1 209 ? 1.401 33.178 30.207 1.00 64.94 209 GLN A C 1
ATOM 1631 O O . GLN A 1 209 ? 1.828 32.561 29.228 1.00 64.94 209 GLN A O 1
ATOM 1636 N N . ARG A 1 210 ? 0.216 33.799 30.198 1.00 62.22 210 ARG A N 1
ATOM 1637 C CA . ARG A 1 210 ? -0.572 34.032 28.983 1.00 62.22 210 ARG A CA 1
ATOM 1638 C C . ARG A 1 210 ? 0.151 35.072 28.123 1.00 62.22 210 ARG A C 1
ATOM 1640 O O . ARG A 1 210 ? 0.099 36.261 28.419 1.00 62.22 210 ARG A O 1
ATOM 1647 N N . LYS A 1 211 ? 0.844 34.635 27.070 1.00 69.38 211 LYS A N 1
ATOM 1648 C CA . LYS A 1 211 ? 1.422 35.553 26.072 1.00 69.38 211 LYS A CA 1
ATOM 1649 C C . LYS A 1 211 ? 0.300 36.204 25.267 1.00 69.38 211 LYS A C 1
ATOM 1651 O O . LYS A 1 211 ? -0.666 35.531 24.908 1.00 69.38 211 LYS A O 1
ATOM 1656 N N . SER A 1 212 ? 0.414 37.506 25.009 1.00 75.25 212 SER A N 1
ATOM 1657 C CA . SER A 1 212 ? -0.613 38.244 24.275 1.00 75.25 212 SER A CA 1
ATOM 1658 C C . SER A 1 212 ? -0.696 37.747 22.827 1.00 75.25 212 SER A C 1
ATOM 1660 O O . SER A 1 212 ? 0.318 37.423 22.209 1.00 75.25 212 SER A O 1
ATOM 1662 N N . VAL A 1 213 ? -1.905 37.698 22.263 1.00 68.25 213 VAL A N 1
ATOM 1663 C CA . VAL A 1 213 ? -2.122 37.255 20.872 1.00 68.25 213 VAL A CA 1
ATOM 1664 C C . VAL A 1 213 ? -1.344 38.133 19.879 1.00 68.25 213 VAL A C 1
ATOM 1666 O O . VAL A 1 213 ? -0.898 37.642 18.847 1.00 68.25 213 VAL A O 1
ATOM 1669 N N . ARG A 1 214 ? -1.096 39.409 20.213 1.00 73.44 214 ARG A N 1
ATOM 1670 C CA . ARG A 1 214 ? -0.300 40.329 19.382 1.00 73.44 214 ARG A CA 1
ATOM 1671 C C . ARG A 1 214 ? 1.173 39.925 19.264 1.00 73.44 214 ARG A C 1
ATOM 1673 O O . ARG A 1 214 ? 1.723 40.065 18.176 1.00 73.44 214 ARG A O 1
ATOM 1680 N N . ASP A 1 215 ? 1.778 39.357 20.310 1.00 69.81 215 ASP A N 1
ATOM 1681 C CA . ASP A 1 215 ? 3.168 38.868 20.245 1.00 69.81 215 ASP A CA 1
ATOM 1682 C C . ASP A 1 215 ? 3.317 37.657 19.318 1.00 69.81 215 ASP A C 1
ATOM 1684 O O . ASP A 1 215 ? 4.353 37.476 18.683 1.00 69.81 215 ASP A O 1
ATOM 1688 N N . VAL A 1 216 ? 2.273 36.829 19.215 1.00 64.88 216 VAL A N 1
ATOM 1689 C CA . VAL A 1 216 ? 2.266 35.633 18.356 1.00 64.88 216 VAL A CA 1
ATOM 1690 C C . VAL A 1 216 ? 2.113 36.002 16.878 1.00 64.88 216 VAL A C 1
ATOM 1692 O O . VAL A 1 216 ? 2.623 35.294 16.017 1.00 64.88 216 VAL A O 1
ATOM 1695 N N . VAL A 1 217 ? 1.429 37.110 16.578 1.00 69.94 217 VAL A N 1
ATOM 1696 C CA . VAL A 1 217 ? 1.136 37.539 15.201 1.00 69.94 217 VAL A CA 1
ATOM 1697 C C . VAL A 1 217 ? 2.281 38.352 14.586 1.00 69.94 217 VAL A C 1
ATOM 1699 O O . VAL A 1 217 ? 2.489 38.282 13.378 1.00 69.94 217 VAL A O 1
ATOM 1702 N N . MET A 1 218 ? 3.037 39.110 15.387 1.00 71.25 218 MET A N 1
ATOM 1703 C CA . MET A 1 218 ? 4.108 39.984 14.877 1.00 71.25 218 MET A CA 1
ATOM 1704 C C . MET A 1 218 ? 5.495 39.334 14.875 1.00 71.25 218 MET A C 1
ATOM 1706 O O . MET A 1 218 ? 6.367 39.769 14.122 1.00 71.25 218 MET A O 1
ATOM 1710 N N . ALA A 1 219 ? 5.728 38.305 15.692 1.00 70.31 219 ALA A N 1
ATOM 1711 C CA . ALA A 1 219 ? 7.014 37.624 15.700 1.00 70.31 219 ALA A CA 1
ATOM 1712 C C . ALA A 1 219 ? 7.086 36.624 14.530 1.00 70.31 219 ALA A C 1
ATOM 1714 O O . ALA A 1 219 ? 6.289 35.682 14.497 1.00 70.31 219 ALA A O 1
ATOM 1715 N N . PRO A 1 220 ? 8.043 36.755 13.588 1.00 72.75 220 PRO A N 1
ATOM 1716 C CA . PRO A 1 220 ? 8.299 35.687 12.630 1.00 72.75 220 PRO A CA 1
ATOM 1717 C C . PRO A 1 220 ? 8.572 34.387 13.407 1.00 72.75 220 PRO A C 1
ATOM 1719 O O . PRO A 1 220 ? 9.265 34.429 14.432 1.00 72.75 220 PRO A O 1
ATOM 1722 N N . PRO A 1 221 ? 8.018 33.237 12.980 1.00 73.56 221 PRO A N 1
ATOM 1723 C CA . PRO A 1 221 ? 8.114 31.994 13.732 1.00 73.56 221 PRO A CA 1
ATOM 1724 C C . PRO A 1 221 ? 9.582 31.596 13.889 1.00 73.56 221 PRO A C 1
ATOM 1726 O O . PRO A 1 221 ? 10.224 31.095 12.968 1.00 73.56 221 PRO A O 1
ATOM 1729 N N . THR A 1 222 ? 10.129 31.815 15.083 1.00 69.75 222 THR A N 1
ATOM 1730 C CA . THR A 1 222 ? 11.466 31.345 15.428 1.00 69.75 222 THR A CA 1
ATOM 1731 C C . THR A 1 222 ? 11.348 29.874 15.803 1.00 69.75 222 THR A C 1
ATOM 1733 O O . THR A 1 222 ? 10.914 29.517 16.900 1.00 69.75 222 THR A O 1
ATOM 1736 N N . LEU A 1 223 ? 11.712 28.987 14.874 1.00 65.38 223 LEU A N 1
ATOM 1737 C CA . LEU A 1 223 ? 11.902 27.572 15.177 1.00 65.38 223 LEU A CA 1
ATOM 1738 C C . LEU A 1 223 ? 13.098 27.458 16.125 1.00 65.38 223 LEU A C 1
ATOM 1740 O O . LEU A 1 223 ? 14.238 27.288 15.698 1.00 65.38 223 LEU A O 1
ATOM 1744 N N . LYS A 1 224 ? 12.858 27.578 17.435 1.00 61.50 224 LYS A N 1
ATOM 1745 C CA . LYS A 1 224 ? 13.851 27.168 18.424 1.00 61.50 224 LYS A CA 1
ATOM 1746 C C . LYS A 1 224 ? 14.127 25.701 18.137 1.00 61.50 224 LYS A C 1
ATOM 1748 O O . LYS A 1 224 ? 13.222 24.878 18.268 1.00 61.50 224 LYS A O 1
ATOM 1753 N N . ALA A 1 225 ? 15.348 25.395 17.705 1.00 60.88 225 ALA A N 1
ATOM 1754 C CA . ALA A 1 225 ? 15.842 24.037 17.558 1.00 60.88 225 ALA A CA 1
ATOM 1755 C C . ALA A 1 225 ? 15.812 23.377 18.943 1.00 60.88 225 ALA A C 1
ATOM 1757 O O . ALA A 1 225 ? 16.783 23.387 19.695 1.00 60.88 225 ALA A O 1
ATOM 1758 N N . GLY A 1 226 ? 14.637 22.879 19.323 1.00 48.91 226 GLY A N 1
ATOM 1759 C CA . GLY A 1 226 ? 14.462 22.071 20.508 1.00 48.91 226 GLY A CA 1
ATOM 1760 C C . GLY A 1 226 ? 15.373 20.858 20.395 1.00 48.91 226 GLY A C 1
ATOM 1761 O O . GLY A 1 226 ? 15.659 20.376 19.297 1.00 48.91 226 GLY A O 1
ATOM 1762 N N . LYS A 1 227 ? 15.793 20.342 21.549 1.00 55.91 227 LYS A N 1
ATOM 1763 C CA . LYS A 1 227 ? 16.663 19.169 21.752 1.00 55.91 227 LYS A CA 1
ATOM 1764 C C . LYS A 1 227 ? 16.121 17.848 21.152 1.00 55.91 227 LYS A C 1
ATOM 1766 O O . LYS A 1 227 ? 16.581 16.774 21.511 1.00 55.91 227 LYS A O 1
ATOM 1771 N N . PHE A 1 228 ? 15.165 17.916 20.229 1.00 53.88 228 PHE A N 1
ATOM 1772 C CA . PHE A 1 228 ? 14.526 16.800 19.541 1.00 53.88 228 PHE A CA 1
ATOM 1773 C C . PHE A 1 228 ? 14.934 16.667 18.064 1.00 53.88 228 PHE A C 1
ATOM 1775 O O . PHE A 1 228 ? 14.623 15.650 17.453 1.00 53.88 228 PHE A O 1
ATOM 1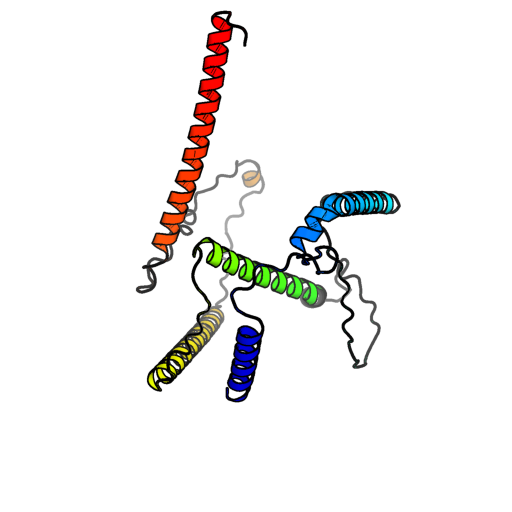782 N N . SER A 1 229 ? 15.696 17.605 17.484 1.00 49.72 229 SER A N 1
ATOM 1783 C CA . SER A 1 229 ? 16.161 17.490 16.086 1.00 49.72 229 SER A CA 1
ATOM 1784 C C . SER A 1 229 ? 17.333 16.515 15.873 1.00 49.72 229 SER A C 1
ATOM 1786 O O . SER A 1 229 ? 17.792 16.350 14.745 1.00 49.72 229 SER A O 1
ATOM 1788 N N . LYS A 1 230 ? 17.805 15.824 16.923 1.00 49.75 230 LYS A N 1
ATOM 1789 C CA . LYS A 1 230 ? 18.897 14.832 16.834 1.00 49.75 230 LYS A CA 1
ATOM 1790 C C . LYS A 1 230 ? 18.546 13.432 17.359 1.00 49.75 230 LYS A C 1
ATOM 1792 O O . LYS A 1 230 ? 19.399 12.552 17.341 1.00 49.75 230 LYS A O 1
ATOM 1797 N N . ALA A 1 231 ? 17.300 13.194 17.781 1.00 49.31 231 ALA A N 1
ATOM 1798 C CA . ALA A 1 231 ? 16.886 11.916 18.376 1.00 49.31 231 ALA A CA 1
ATOM 1799 C C . ALA A 1 231 ? 16.257 10.909 17.387 1.00 49.31 231 ALA A C 1
ATOM 1801 O O . ALA A 1 231 ? 16.071 9.751 17.747 1.00 49.31 231 ALA A O 1
ATOM 1802 N N . SER A 1 232 ? 15.985 11.280 16.129 1.00 44.81 232 SER A N 1
ATOM 1803 C CA . SER A 1 232 ? 15.456 10.339 15.121 1.00 44.81 232 SER A CA 1
ATOM 1804 C C . SER A 1 232 ? 16.524 9.703 14.217 1.00 44.81 232 SER A C 1
ATOM 1806 O O . SER A 1 232 ? 16.181 8.927 13.328 1.00 44.81 232 SER A O 1
ATOM 1808 N N . ALA A 1 233 ? 17.813 9.986 14.451 1.00 48.41 233 ALA A N 1
ATOM 1809 C CA . ALA A 1 233 ? 18.920 9.477 13.633 1.00 48.41 233 ALA A CA 1
ATOM 1810 C C . ALA A 1 233 ? 19.865 8.489 14.353 1.00 48.41 233 ALA A C 1
ATOM 1812 O O . ALA A 1 233 ? 20.865 8.092 13.763 1.00 48.41 233 ALA A O 1
ATOM 1813 N N . GLY A 1 234 ? 19.585 8.051 15.591 1.00 48.09 234 GLY A N 1
ATOM 1814 C CA . GLY A 1 234 ? 20.549 7.195 16.306 1.00 48.09 234 GLY A CA 1
ATOM 1815 C C . GLY A 1 234 ? 20.086 6.405 17.532 1.00 48.09 234 GLY A C 1
ATOM 1816 O O . GLY A 1 234 ? 20.894 5.669 18.090 1.00 48.09 234 GLY A O 1
ATOM 1817 N N . ALA A 1 235 ? 18.822 6.475 17.957 1.00 44.97 235 ALA A N 1
ATOM 1818 C CA . ALA A 1 235 ? 18.358 5.735 19.136 1.00 44.97 235 ALA A CA 1
ATOM 1819 C C . ALA A 1 235 ? 18.060 4.259 18.807 1.00 44.97 235 ALA A C 1
ATOM 1821 O O . ALA A 1 235 ? 16.922 3.831 18.638 1.00 44.97 235 ALA A O 1
ATOM 1822 N N . SER A 1 236 ? 19.118 3.477 18.623 1.00 44.81 236 SER A N 1
ATOM 1823 C CA . SER A 1 236 ? 19.100 2.010 18.742 1.00 44.81 236 SER A CA 1
ATOM 1824 C C . SER A 1 236 ? 20.513 1.471 19.000 1.00 44.81 236 SER A C 1
ATOM 1826 O O . SER A 1 236 ? 20.894 0.408 18.510 1.00 44.81 236 SER A O 1
ATOM 1828 N N . ALA A 1 237 ? 21.290 2.233 19.769 1.00 48.09 237 ALA A N 1
ATOM 1829 C CA . ALA A 1 237 ? 22.475 1.772 20.470 1.00 48.09 237 ALA A CA 1
ATOM 1830 C C . ALA A 1 237 ? 22.042 1.542 21.924 1.00 48.09 237 ALA A C 1
ATOM 1832 O O . ALA A 1 237 ? 21.831 2.512 22.633 1.00 48.09 237 ALA A O 1
ATOM 1833 N N . ASP A 1 238 ? 21.708 0.286 22.239 1.00 46.44 238 ASP A N 1
ATOM 1834 C CA . ASP A 1 238 ? 21.656 -0.336 23.589 1.00 46.44 238 ASP A CA 1
ATOM 1835 C C . ASP A 1 238 ? 20.807 -1.621 23.608 1.00 46.44 238 ASP A C 1
ATOM 1837 O O . ASP A 1 238 ? 20.217 -2.025 24.606 1.00 46.44 238 ASP A O 1
ATOM 1841 N N . ARG A 1 239 ? 20.766 -2.341 22.480 1.00 48.12 239 ARG A N 1
ATOM 1842 C CA . ARG A 1 239 ? 20.412 -3.765 22.478 1.00 48.12 239 ARG A CA 1
ATOM 1843 C C . ARG A 1 239 ? 21.635 -4.568 22.038 1.00 48.12 239 ARG A C 1
ATOM 1845 O O . ARG A 1 239 ? 21.883 -4.648 20.830 1.00 48.12 239 ARG A O 1
ATOM 1852 N N . PRO A 1 240 ? 22.408 -5.150 22.973 1.00 44.56 240 PRO A N 1
ATOM 1853 C CA . PRO A 1 240 ? 23.521 -6.014 22.615 1.00 44.56 240 PRO A CA 1
ATOM 1854 C C . PRO A 1 240 ? 22.947 -7.289 21.982 1.00 44.56 240 PRO A C 1
ATOM 1856 O O . PRO A 1 240 ? 22.208 -8.034 22.619 1.00 44.56 240 PRO A O 1
ATOM 1859 N N . GLY A 1 241 ? 23.234 -7.512 20.693 1.00 49.88 241 GLY A N 1
ATOM 1860 C CA . GLY A 1 241 ? 23.017 -8.818 20.055 1.00 49.88 241 GLY A CA 1
ATOM 1861 C C . GLY A 1 241 ? 22.275 -8.869 18.715 1.00 49.88 241 GLY A C 1
ATOM 1862 O O . GLY A 1 241 ? 21.953 -9.972 18.277 1.00 49.88 241 GLY A O 1
ATOM 1863 N N . LYS A 1 242 ? 21.974 -7.752 18.023 1.00 52.22 242 LYS A N 1
ATOM 1864 C CA . LYS A 1 242 ? 21.204 -7.834 16.753 1.00 52.22 242 LYS A CA 1
ATOM 1865 C C . LYS A 1 242 ? 21.665 -6.961 15.580 1.00 52.22 242 LYS A C 1
ATOM 1867 O O . LYS A 1 242 ? 20.830 -6.520 14.791 1.00 52.22 242 LYS A O 1
ATOM 1872 N N . ARG A 1 243 ? 22.972 -6.731 15.410 1.00 52.28 243 ARG A N 1
ATOM 1873 C CA . ARG A 1 243 ? 23.503 -5.923 14.292 1.00 52.28 243 ARG A CA 1
ATOM 1874 C C . ARG A 1 243 ? 24.803 -6.453 13.695 1.00 52.28 243 ARG A C 1
ATOM 1876 O O . ARG A 1 243 ? 25.862 -5.900 13.918 1.00 52.28 243 ARG A O 1
ATOM 1883 N N . ILE A 1 244 ? 24.707 -7.513 12.900 1.00 54.56 244 ILE A N 1
ATOM 1884 C CA . ILE A 1 244 ? 25.769 -7.836 11.927 1.00 54.56 244 ILE A CA 1
ATOM 1885 C C . ILE A 1 244 ? 25.229 -7.775 10.480 1.00 54.56 244 ILE A C 1
ATOM 1887 O O . ILE A 1 244 ? 25.984 -7.586 9.538 1.00 54.56 244 ILE A O 1
ATOM 1891 N N . GLY A 1 245 ? 23.904 -7.833 10.265 1.00 52.12 245 GLY A N 1
ATOM 1892 C CA . GLY A 1 245 ? 23.318 -7.878 8.911 1.00 52.12 245 GLY A CA 1
ATOM 1893 C C . GLY A 1 245 ? 22.620 -6.609 8.399 1.00 52.12 245 GLY A C 1
ATOM 1894 O O . GLY A 1 245 ? 22.244 -6.565 7.229 1.00 52.12 245 GLY A O 1
ATOM 1895 N N . ALA A 1 246 ? 22.378 -5.600 9.243 1.00 54.56 246 ALA A N 1
ATOM 1896 C CA . ALA A 1 246 ? 21.590 -4.417 8.861 1.00 54.56 246 ALA A CA 1
ATOM 1897 C C . ALA A 1 246 ? 22.440 -3.310 8.210 1.00 54.56 246 ALA A C 1
ATOM 1899 O O . ALA A 1 246 ? 21.962 -2.639 7.292 1.00 54.56 246 ALA A O 1
ATOM 1900 N N . ASP A 1 247 ? 23.699 -3.182 8.624 1.00 57.78 247 ASP A N 1
ATOM 1901 C CA . ASP A 1 247 ? 24.589 -2.098 8.197 1.00 57.78 247 ASP A CA 1
ATOM 1902 C C . ASP A 1 247 ? 25.097 -2.318 6.758 1.00 57.78 247 ASP A C 1
ATOM 1904 O O . ASP A 1 247 ? 25.047 -1.407 5.933 1.00 57.78 247 ASP A O 1
ATOM 1908 N N . MET A 1 248 ? 25.386 -3.571 6.384 1.00 64.38 248 MET A N 1
ATOM 1909 C CA . MET A 1 248 ? 25.741 -3.965 5.009 1.00 64.38 248 MET A CA 1
ATOM 1910 C C . MET A 1 248 ? 24.667 -3.599 3.972 1.00 64.38 248 MET A C 1
ATOM 1912 O O . MET A 1 248 ? 24.979 -3.176 2.861 1.00 64.38 248 MET A O 1
ATOM 1916 N N . LYS A 1 249 ? 23.378 -3.727 4.317 1.00 64.25 249 LYS A N 1
ATOM 1917 C CA . LYS A 1 249 ? 22.282 -3.367 3.399 1.00 64.25 249 LYS A CA 1
ATOM 1918 C C . LYS A 1 249 ? 22.153 -1.860 3.215 1.00 64.25 249 LYS A C 1
ATOM 1920 O O . LYS A 1 249 ? 21.818 -1.404 2.122 1.00 64.25 249 LYS A O 1
ATOM 1925 N N . GLN A 1 250 ? 22.413 -1.088 4.269 1.00 69.44 250 GLN A N 1
ATOM 1926 C CA . GLN A 1 250 ? 22.431 0.367 4.166 1.00 69.44 250 GLN A CA 1
ATOM 1927 C C . GLN A 1 250 ? 23.615 0.838 3.316 1.00 69.44 250 GLN A C 1
ATOM 1929 O O . GLN A 1 250 ? 23.419 1.666 2.428 1.00 69.44 250 GLN A O 1
ATOM 1934 N N . GLU A 1 251 ? 24.803 0.261 3.488 1.00 71.44 251 GLU A N 1
ATOM 1935 C CA . GLU A 1 251 ? 25.970 0.567 2.651 1.00 71.44 251 GLU A CA 1
ATOM 1936 C C . GLU A 1 251 ? 25.775 0.187 1.179 1.00 71.44 251 GLU A C 1
ATOM 1938 O O . GLU A 1 251 ? 26.076 0.987 0.293 1.00 71.44 251 GLU A O 1
ATOM 1943 N N . GLN A 1 252 ? 25.198 -0.985 0.893 1.00 73.31 252 GLN A N 1
ATOM 1944 C CA . GLN A 1 252 ? 24.862 -1.387 -0.478 1.00 73.31 252 GLN A CA 1
ATOM 1945 C C . GLN A 1 252 ? 23.867 -0.420 -1.133 1.00 73.31 252 GLN A C 1
ATOM 1947 O O . GLN A 1 252 ? 24.028 -0.068 -2.301 1.00 73.31 252 GLN A O 1
ATOM 1952 N N . SER A 1 253 ? 22.868 0.056 -0.380 1.00 78.62 253 SER A N 1
ATOM 1953 C CA . SER A 1 253 ? 21.908 1.044 -0.883 1.00 78.62 253 SER A CA 1
ATOM 1954 C C . SER A 1 253 ? 22.558 2.403 -1.171 1.00 78.62 253 SER A C 1
ATOM 1956 O O . SER A 1 253 ? 22.262 3.008 -2.201 1.00 78.62 253 SER A O 1
ATOM 1958 N N . LYS A 1 254 ? 23.507 2.836 -0.328 1.00 84.38 254 LYS A N 1
ATOM 1959 C CA . LYS A 1 254 ? 24.279 4.072 -0.529 1.00 84.38 254 LYS A CA 1
ATOM 1960 C C . LYS A 1 254 ? 25.182 3.970 -1.761 1.00 84.38 254 LYS A C 1
ATOM 1962 O O . LYS A 1 254 ? 25.143 4.858 -2.604 1.00 84.38 254 LYS A O 1
ATOM 1967 N N . ARG A 1 255 ? 25.903 2.855 -1.934 1.00 84.38 255 ARG A N 1
ATOM 1968 C CA . ARG A 1 255 ? 26.731 2.600 -3.130 1.00 84.38 255 ARG A CA 1
ATOM 1969 C C . ARG A 1 255 ? 25.908 2.523 -4.419 1.00 84.38 255 ARG A C 1
ATOM 1971 O O . ARG A 1 255 ? 26.355 2.991 -5.460 1.00 84.38 255 ARG A O 1
ATOM 1978 N N . ALA A 1 256 ? 24.706 1.944 -4.375 1.00 85.94 256 ALA A N 1
ATOM 1979 C CA . ALA A 1 256 ? 23.817 1.902 -5.537 1.00 85.94 256 ALA A CA 1
ATOM 1980 C C . ALA A 1 256 ? 23.310 3.302 -5.925 1.00 85.94 256 ALA A C 1
ATOM 1982 O O . ALA A 1 256 ? 23.258 3.634 -7.107 1.00 85.94 256 ALA A O 1
ATOM 1983 N N . GLN A 1 257 ? 22.974 4.132 -4.935 1.00 89.19 257 GLN A N 1
ATOM 1984 C CA . GLN A 1 257 ? 22.573 5.520 -5.160 1.00 89.19 257 GLN A CA 1
ATOM 1985 C C . GLN A 1 257 ? 23.728 6.363 -5.720 1.00 89.19 257 GLN A C 1
ATOM 1987 O O . GLN A 1 257 ? 23.520 7.156 -6.635 1.00 89.19 257 GLN A O 1
ATOM 1992 N N . GLU A 1 258 ? 24.946 6.150 -5.222 1.00 92.75 258 GLU A N 1
ATOM 1993 C CA . GLU A 1 258 ? 26.156 6.809 -5.717 1.00 92.75 258 GLU A CA 1
ATOM 1994 C C . GLU A 1 258 ? 26.449 6.462 -7.186 1.00 92.75 258 GLU A C 1
ATOM 1996 O O . GLU A 1 258 ? 26.748 7.359 -7.972 1.00 92.75 258 GLU A O 1
ATOM 2001 N N . ARG A 1 259 ? 26.262 5.197 -7.597 1.00 90.50 259 ARG A N 1
ATOM 2002 C CA . ARG A 1 259 ? 26.386 4.791 -9.011 1.00 90.50 259 ARG A CA 1
ATOM 2003 C C . ARG A 1 259 ? 25.372 5.486 -9.917 1.00 90.50 259 ARG A C 1
ATOM 2005 O O . ARG A 1 259 ? 25.760 5.986 -10.965 1.00 90.50 259 ARG A O 1
ATOM 2012 N N . MET A 1 260 ? 24.105 5.580 -9.503 1.00 90.12 260 MET A N 1
ATOM 2013 C CA . MET A 1 260 ? 23.096 6.290 -10.305 1.00 90.12 260 MET A CA 1
ATOM 2014 C C . MET A 1 260 ? 23.431 7.778 -10.460 1.00 90.12 260 MET A C 1
ATOM 2016 O O . MET A 1 260 ? 23.327 8.320 -11.556 1.00 90.12 260 MET A O 1
ATOM 2020 N N . LEU A 1 261 ? 23.890 8.430 -9.387 1.00 93.88 261 LEU A N 1
ATOM 2021 C CA . LEU A 1 261 ? 24.313 9.831 -9.449 1.00 93.88 261 LEU A CA 1
ATOM 2022 C C . LEU A 1 261 ? 25.557 10.023 -10.332 1.00 93.88 261 LEU A C 1
ATOM 2024 O O . LEU A 1 261 ? 25.672 11.047 -11.004 1.00 93.88 261 LEU A O 1
ATOM 2028 N N . ALA A 1 262 ? 26.481 9.060 -10.353 1.00 94.19 262 ALA A N 1
ATOM 2029 C CA . ALA A 1 262 ? 27.641 9.088 -11.242 1.00 94.19 262 ALA A CA 1
ATOM 2030 C C . ALA A 1 262 ? 27.234 8.961 -12.722 1.00 94.19 262 ALA A C 1
ATOM 2032 O O . ALA A 1 262 ? 27.686 9.757 -13.543 1.00 94.19 262 ALA A O 1
ATOM 2033 N N . GLU A 1 263 ? 26.317 8.047 -13.054 1.00 94.94 263 GLU A N 1
ATOM 2034 C CA . GLU A 1 263 ? 25.778 7.902 -14.415 1.00 94.94 263 GLU A CA 1
ATOM 2035 C C . GLU A 1 263 ? 25.050 9.171 -14.888 1.00 94.94 263 GLU A C 1
ATOM 2037 O O . GLU A 1 263 ? 25.214 9.607 -16.031 1.00 94.94 263 GLU A O 1
ATOM 2042 N N . GLU A 1 264 ? 24.263 9.807 -14.013 1.00 94.38 264 GLU A N 1
ATOM 2043 C CA . GLU A 1 264 ? 23.606 11.081 -14.324 1.00 94.38 264 GLU A CA 1
ATOM 2044 C C . GLU A 1 264 ? 24.624 12.204 -14.555 1.00 94.38 264 GLU A C 1
ATOM 2046 O O . GLU A 1 264 ? 24.488 12.964 -15.518 1.00 94.38 264 GLU A O 1
ATOM 2051 N N . ARG A 1 265 ? 25.683 12.280 -13.736 1.00 96.94 265 ARG A N 1
ATOM 2052 C CA . ARG A 1 265 ? 26.786 13.235 -13.940 1.00 96.94 265 ARG A CA 1
ATOM 2053 C C . ARG A 1 265 ? 27.461 13.033 -15.291 1.00 96.94 265 ARG A C 1
ATOM 2055 O O . ARG A 1 265 ? 27.669 14.010 -16.008 1.00 96.94 265 ARG A O 1
ATOM 2062 N N . GLU A 1 266 ? 27.767 11.795 -15.669 1.00 95.81 266 GLU A N 1
ATOM 2063 C CA . GLU A 1 266 ? 28.383 11.495 -16.965 1.00 95.81 266 GLU A CA 1
ATOM 2064 C C . GLU A 1 266 ? 27.474 11.873 -18.137 1.00 95.81 266 GLU A C 1
ATOM 2066 O O . GLU A 1 266 ? 27.942 12.492 -19.095 1.00 95.81 266 GLU A O 1
ATOM 2071 N N . ARG A 1 267 ? 26.166 11.596 -18.048 1.00 96.31 267 ARG A N 1
ATOM 2072 C CA . ARG A 1 267 ? 25.195 12.028 -19.068 1.00 96.31 267 ARG A CA 1
ATOM 2073 C C . ARG A 1 267 ? 25.172 13.544 -19.221 1.00 96.31 267 ARG A C 1
ATOM 2075 O O . ARG A 1 267 ? 25.237 14.041 -20.345 1.00 96.31 267 ARG A O 1
ATOM 2082 N N . VAL A 1 268 ? 25.126 14.284 -18.113 1.00 97.19 268 VAL A N 1
ATOM 2083 C CA . VAL A 1 268 ? 25.139 15.755 -18.143 1.00 97.19 268 VAL A CA 1
ATOM 2084 C C . VAL A 1 268 ? 26.440 16.266 -18.763 1.00 97.19 268 VAL A C 1
ATOM 2086 O O . VAL A 1 268 ? 26.397 17.099 -19.669 1.00 97.19 268 VAL A O 1
ATOM 2089 N N . ILE A 1 269 ? 27.590 15.713 -18.372 1.00 96.81 269 ILE A N 1
ATOM 2090 C CA . ILE A 1 269 ? 28.891 16.078 -18.946 1.00 96.81 269 ILE A CA 1
ATOM 2091 C C . ILE A 1 269 ? 28.923 15.814 -20.456 1.00 96.81 269 ILE A C 1
ATOM 2093 O O . ILE A 1 269 ? 29.373 16.674 -21.209 1.00 96.81 269 ILE A O 1
ATOM 2097 N N . GLN A 1 270 ? 28.414 14.673 -20.926 1.00 97.06 270 GLN A N 1
ATOM 2098 C CA . GLN A 1 270 ? 28.349 14.366 -22.358 1.00 97.06 270 GLN A CA 1
ATOM 2099 C C . GLN A 1 270 ? 27.458 15.351 -23.119 1.00 97.06 270 GLN A C 1
ATOM 2101 O O . GLN A 1 270 ? 27.853 15.829 -24.182 1.00 97.06 270 GLN A O 1
ATOM 2106 N N . THR A 1 271 ? 26.280 15.688 -22.584 1.00 96.50 271 THR A N 1
ATOM 2107 C CA . THR A 1 271 ? 25.404 16.690 -23.216 1.00 96.50 271 THR A CA 1
ATOM 2108 C C . THR A 1 271 ? 26.068 18.061 -23.280 1.00 96.50 271 THR A C 1
ATOM 2110 O O . THR A 1 271 ? 25.984 18.734 -24.305 1.00 96.50 271 THR A O 1
ATOM 2113 N N . TYR A 1 272 ? 26.788 18.449 -22.225 1.00 97.38 272 TYR A N 1
ATOM 2114 C CA . TYR A 1 272 ? 27.502 19.717 -22.178 1.00 97.38 272 TYR A CA 1
ATOM 2115 C C . TYR A 1 272 ? 28.675 19.752 -23.161 1.00 97.38 272 TYR A C 1
ATOM 2117 O O . TYR A 1 272 ? 28.841 20.745 -23.860 1.00 97.38 272 TYR A O 1
ATOM 2125 N N . ARG A 1 273 ? 29.446 18.660 -23.270 1.00 97.50 273 ARG A N 1
ATOM 2126 C CA . ARG A 1 273 ? 30.528 18.526 -24.259 1.00 97.50 273 ARG A CA 1
ATOM 2127 C C . ARG A 1 273 ? 29.999 18.651 -25.682 1.00 97.50 273 ARG A C 1
ATOM 2129 O O . ARG A 1 273 ? 30.478 19.507 -26.406 1.00 97.50 273 ARG A O 1
ATOM 2136 N N . LYS A 1 274 ? 28.941 17.910 -26.031 1.00 95.56 274 LYS A N 1
ATOM 2137 C CA . LYS A 1 274 ? 28.293 18.020 -27.350 1.00 95.56 274 LYS A CA 1
ATOM 2138 C C . LYS A 1 274 ? 27.846 19.449 -27.645 1.00 95.56 274 LYS A C 1
ATOM 2140 O O . LYS A 1 274 ? 28.188 19.992 -28.684 1.00 95.56 274 LYS A O 1
ATOM 2145 N N . LYS A 1 275 ? 27.159 20.085 -26.691 1.00 96.00 275 LYS A N 1
ATOM 2146 C CA . LYS A 1 275 ? 26.724 21.479 -26.831 1.00 96.00 275 LYS A CA 1
ATOM 2147 C C . LYS A 1 275 ? 27.910 22.426 -27.040 1.00 96.00 275 LYS A C 1
ATOM 2149 O O . LYS A 1 275 ? 27.806 23.349 -27.840 1.00 96.00 275 LYS A O 1
ATOM 2154 N N . LYS A 1 276 ? 29.025 22.206 -26.337 1.00 97.56 276 LYS A N 1
ATOM 2155 C CA . LYS A 1 276 ? 30.245 23.004 -26.501 1.00 97.56 276 LYS A CA 1
ATOM 2156 C C . LYS A 1 276 ? 30.928 22.772 -27.846 1.00 97.56 276 LYS A C 1
ATOM 2158 O O . LYS A 1 276 ? 31.376 23.743 -28.449 1.00 97.56 276 LYS A O 1
ATOM 2163 N N . ASP A 1 277 ? 30.974 21.532 -28.316 1.00 95.19 277 ASP A N 1
ATOM 2164 C CA . ASP A 1 277 ? 31.519 21.183 -29.629 1.00 95.19 277 ASP A CA 1
ATOM 2165 C C . ASP A 1 277 ? 30.670 21.807 -30.745 1.00 95.19 277 ASP A C 1
ATOM 2167 O O . ASP A 1 277 ? 31.210 22.383 -31.686 1.00 95.19 277 ASP A O 1
ATOM 2171 N N . ASP A 1 278 ? 29.342 21.766 -30.614 1.00 92.25 278 ASP A N 1
ATOM 2172 C CA . ASP A 1 278 ? 28.412 22.397 -31.554 1.00 92.25 278 ASP A CA 1
ATOM 2173 C C . ASP A 1 278 ? 28.572 23.925 -31.561 1.00 92.25 278 ASP A C 1
ATOM 2175 O O . ASP A 1 278 ? 28.617 24.538 -32.625 1.00 92.25 278 ASP A O 1
ATOM 2179 N N . GLU A 1 279 ? 28.729 24.548 -30.390 1.00 93.69 279 GLU A N 1
ATOM 2180 C CA . GLU A 1 279 ? 29.005 25.985 -30.260 1.00 93.69 279 GLU A CA 1
ATOM 2181 C C . GLU A 1 279 ? 30.347 26.364 -30.913 1.00 93.69 279 GLU A C 1
ATOM 2183 O O . GLU A 1 279 ? 30.440 27.379 -31.605 1.00 93.69 279 GLU A O 1
ATOM 2188 N N . GLN A 1 280 ? 31.388 25.539 -30.748 1.00 93.81 280 GLN A N 1
ATOM 2189 C CA . GLN A 1 280 ? 32.675 25.748 -31.416 1.00 93.81 280 GLN A CA 1
ATOM 2190 C C . GLN A 1 280 ? 32.575 25.582 -32.935 1.00 93.81 280 GLN A C 1
ATOM 2192 O O . GLN A 1 280 ? 33.114 26.413 -33.664 1.00 93.81 280 GLN A O 1
ATOM 2197 N N . LYS A 1 281 ? 31.864 24.561 -33.426 1.00 92.12 281 LYS A N 1
ATOM 2198 C CA . LYS A 1 281 ? 31.627 24.357 -34.865 1.00 92.12 281 LYS A CA 1
ATOM 2199 C C . LYS A 1 281 ? 30.860 25.522 -35.481 1.00 92.12 281 LYS A C 1
ATOM 2201 O O . LYS A 1 281 ? 31.276 26.037 -36.517 1.00 92.12 281 LYS A O 1
ATOM 2206 N N . GLN A 1 282 ? 29.814 25.998 -34.803 1.00 90.25 282 GLN A N 1
ATOM 2207 C CA . GLN A 1 282 ? 29.081 27.202 -35.202 1.00 90.25 282 GLN A CA 1
ATOM 2208 C C . GLN A 1 282 ? 30.004 28.421 -35.264 1.00 90.25 282 GLN A C 1
ATOM 2210 O O . GLN A 1 282 ? 29.966 29.170 -36.238 1.00 90.25 282 GLN A O 1
ATOM 2215 N N . ARG A 1 283 ? 30.876 28.594 -34.263 1.00 91.94 283 ARG A N 1
ATOM 2216 C CA . ARG A 1 283 ? 31.852 29.691 -34.225 1.00 91.94 283 ARG A CA 1
ATOM 2217 C C . ARG A 1 283 ? 32.895 29.604 -35.344 1.00 91.94 283 ARG A C 1
ATOM 2219 O O . ARG A 1 283 ? 33.333 30.639 -35.832 1.00 91.94 283 ARG A O 1
ATOM 2226 N N . LEU A 1 284 ? 33.274 28.397 -35.757 1.00 92.94 284 LEU A N 1
ATOM 2227 C CA . LEU A 1 284 ? 34.186 28.141 -36.876 1.00 92.94 284 LEU A CA 1
ATOM 2228 C C . LEU A 1 284 ? 33.486 28.161 -38.247 1.00 92.94 284 LEU A C 1
ATOM 2230 O O . LEU A 1 284 ? 34.128 27.902 -39.261 1.00 92.94 284 LEU A O 1
ATOM 2234 N N . GLY A 1 285 ? 32.180 28.447 -38.302 1.00 90.25 285 GLY A N 1
ATOM 2235 C CA . GLY A 1 285 ? 31.414 28.463 -39.551 1.00 90.25 285 GLY A CA 1
ATOM 2236 C C . GLY A 1 285 ? 31.200 27.079 -40.174 1.00 90.25 285 GLY A C 1
ATOM 2237 O O . GLY A 1 285 ? 30.683 26.983 -41.285 1.00 90.25 285 GLY A O 1
ATOM 2238 N N . MET A 1 286 ? 31.551 26.005 -39.463 1.00 74.38 286 MET A N 1
ATOM 2239 C CA . MET A 1 286 ? 31.243 24.636 -39.861 1.00 74.38 286 MET A CA 1
ATOM 2240 C C . MET A 1 286 ? 29.789 24.351 -39.485 1.00 74.38 286 MET A C 1
ATOM 2242 O O . MET A 1 286 ? 29.483 23.968 -38.355 1.00 74.38 286 MET A O 1
ATOM 2246 N N . LYS A 1 287 ? 28.869 24.613 -40.421 1.00 60.75 287 LYS A N 1
ATOM 2247 C CA . LYS A 1 287 ? 27.471 24.193 -40.274 1.00 60.75 287 LYS A CA 1
ATOM 2248 C C . LYS A 1 287 ? 27.400 22.655 -40.217 1.00 60.75 287 LYS A C 1
ATOM 2250 O O . LYS A 1 287 ? 28.176 22.015 -40.926 1.00 60.75 287 LYS A O 1
ATOM 2255 N N . PRO A 1 288 ? 26.528 22.089 -39.363 1.00 58.34 288 PRO A N 1
ATOM 2256 C CA . PRO A 1 288 ? 26.317 20.645 -39.279 1.00 58.34 288 PRO A CA 1
ATOM 2257 C C . PRO A 1 288 ? 25.784 20.059 -40.588 1.00 58.34 288 PRO A C 1
ATOM 2259 O O . PRO A 1 288 ? 25.064 20.787 -41.312 1.00 58.34 288 PRO A O 1
#

Solvent-accessible surface area (backbone atoms only — not comparable to full-atom values): 18459 Å² total; per-residue (Å²): 105,77,74,55,51,53,56,46,51,54,48,48,53,50,43,61,72,64,44,94,76,67,71,83,62,95,77,74,55,73,88,78,52,87,64,58,69,72,59,49,51,61,76,41,40,68,59,54,52,49,53,48,52,51,53,49,51,51,52,58,61,63,52,72,79,61,77,88,79,93,80,90,80,90,74,87,79,85,83,74,90,72,93,70,90,78,82,85,79,87,86,80,78,92,63,82,78,66,58,78,91,70,79,70,80,52,91,92,57,52,73,69,57,45,50,52,53,51,48,59,65,42,44,64,58,52,52,51,50,52,52,50,51,49,51,49,53,52,50,49,51,53,51,48,50,54,68,74,53,61,87,85,74,74,89,70,78,73,82,72,70,95,43,72,66,62,57,48,53,52,50,51,52,50,52,51,50,50,53,48,53,50,50,54,52,50,50,54,49,50,53,53,50,48,58,62,69,68,54,62,80,78,70,72,76,73,73,89,70,82,75,58,71,67,62,68,73,70,48,77,87,74,78,73,83,52,96,62,86,70,60,88,80,63,85,78,83,86,67,93,85,82,78,84,73,62,63,61,56,52,52,53,50,50,53,52,50,50,51,54,54,49,53,52,50,52,51,51,50,51,53,50,49,50,53,50,52,51,52,50,31,55,73,69,68,49,74,132

Mean predicted aligned error: 23.42 Å

Secondary structure (DSSP, 8-state):
-HHHHHHHHHHHHHHHHT-TT----TT--TTTS---HHHHHHHTHHHHHHHHHHHHHHHHHHTSSS---------------------------------TTS--PPTT--HHHHHHHHHHHHHHHHHHHHHHHHHHHHHHHHHHHHHHS-S------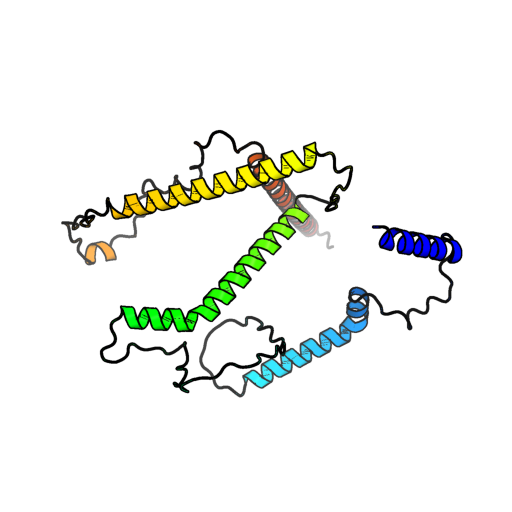--S---HHHHHHHHHHHHHHHHHHHHHHHHHHHHHHHHHHS-S-------S----HHHHHHS-------TTTTSTTT-----TT--SSHHHHHHHHHHHHHHHHHHHHHHHHHHHHHHHHHHHHHHTT---